Protein 5O51 (pdb70)

Foldseek 3Di:
DKDFQDFDAAAPVKFFQFWDADPVNQKIWTDIQFAIWIDGSDDPDPVDDTGGQAGAGQWRYWDDDVVQQWTWTQGPQWIWIAHVCSPDPPDDDPDPRRDTDTDDDGFDDKDWDQEDDATWIWTWDFDQFWIKIWIWHDVIDTDDIDIGGFGWLDWDHDHQWIFTFTQLGTWIAGPPDDDIDHQADPPQVLCVVCVVPGGWGWADWDDDPQKIWTDTQFWIAIARGSRHGDPSVDIEGDPGRFNDWDDDPQWIWGDDQFWIWIAGNPPRDTDDIGGAGGKAFHDDDNAWTWIWGADPHGIITIMTDDDDD

Nearest PDB structures (foldseek):
  5o51-assembly1_A  TM=1.003E+00  e=4.422E-55  Aspergillus fumigatus Af293
  7z6e-assembly2_B  TM=7.781E-01  e=3.884E-15  Caenorhabditis elegans
  7z6e-assembly4_D  TM=7.769E-01  e=7.911E-15  Caenorhabditis elegans
  7z6e-assembly1_A  TM=7.827E-01  e=1.212E-14  Caenorhabditis elegans
  7z6e-assembly5_E  TM=7.690E-01  e=7.710E-14  Caenorhabditis elegans

Organism: Aspergillus fumigatus (strain ATCC MYA-4609 / CBS 101355 / FGSC A1100 / Af293) (NCBI:txid330879)

InterPro domains:
  IPR000219 Dbl homology domain [PF00621] (503-689)
  IPR000219 Dbl homology domain [PS50010] (499-691)
  IPR000219 Dbl homology domain [SM00325] (503-690)
  IPR000219 Dbl homology domain [cd00160] (500-689)
  IPR000591 DEP domain [PF00610] (334-403)
  IPR000591 DEP domain [PS50186] (330-405)
  IPR000591 DEP domain [SM00049] (330-405)
  IPR001180 Citron homology (CNH) domain [PF00780] (886-1169)
  IPR001180 Citron homology (CNH) domain [PS50219] (875-1173)
  IPR001180 Citron homology (CNH) domain [SM00036] (874-1179)
  IPR011993 PH-like domain superfamily [G3DSA:2.30.29.30] (714-856)
  IPR035899 Dbl homology (DH) domain superfamily [G3DSA:1.20.900.10] (472-709)
  IPR035899 Dbl homology (DH) domain superfamily [SSF48065] (483-707)
  IPR036388 Winged helix-like DNA-binding domain superfamily [G3DSA:1.10.10.10] (321-439)
  IPR036390 Winged helix DNA-binding domain superfamily [SSF46785] (323-423)
  IPR041675 Pleckstrin homology domain 5 [PF15405] (727-851)
  IPR052233 Rho-type GTPase guanine nucleotide-exchange factors [PTHR46572] (14-1198)

Secondary structure (DSSP, 8-state):
-EEEEESSS-BTTB-EEEEEEETTTTEEEEEESSEEEEEESS-SSTT---EEEEE-SSEEEEEEEGGGTEEEEEETTEEEEEEGGGG-TT--TT-GGG--EEEESS-SEEEEEE-SSSEEEEEEEE-SS-EEEEEEE---EEEEEEEESS-EEEEEEETTEEEEEETTEEEEEESSS--EEESS-TT-GGGHHHHHS-S--EEEEEEETTEEEEEESSEEEEE-SSS-BSSTT--EE-SS--SEEEEETTEEEEEETTEEEEEETTT--EEEEEE-EEEEEEEE-SS-EEEEEEETTTEEEEEEE----

B-factor: mean 57.06, std 21.6, range [27.26, 142.65]

Radius of gyration: 19.92 Å; Cα contacts (8 Å, |Δi|>4): 729; chains: 1; bounding box: 61×32×47 Å

Sequence (309 aa):
NKTVLCSNFFTSANRVNCLVPVDGGRKLVYGTDSGIFISERWPKDKSAKPRRVLDASQVTQIDTLEEYQLLLVLANKTLSSYPMEALELAEGQNSVAKRPKKIQGHANFFKAGIGLGRHLVCSVKTSALSSTIKVYEPTLKPFKEYYIPAESSSIHFLRSTLCVGCARGFEVVSLETTETQSLLDQADTSLDFVARKENVKPIHIERMNGEFLLNYSDFSFFVNRNGWRARPDWKISWEGNPNAFALSYPYILAFEPNFIEIRHIETSELIHIMTGKNIRMLHSSTREILYAYEDEGGEDVVASLDFWN

GO terms:
  GO:0005886 plasma membrane (C, IDA)
  GO:0043936 asexual sporulation resulting in formation of a cellular spore (P, IMP)
  GO:0070370 cellular heat acclimation (P, IMP)

Solvent-accessible surface area: 15742 Å² total; per-residue (Å²): 143,88,74,73,47,22,34,130,66,7,53,70,95,33,53,0,52,12,5,4,13,5,67,48,3,132,61,4,0,4,0,0,69,46,0,0,19,8,24,86,32,153,43,198,87,166,87,65,152,14,84,114,6,7,103,22,57,78,0,79,50,11,40,26,13,81,141,97,96,20,0,0,2,3,18,99,105,42,0,12,9,12,46,20,94,0,12,88,146,100,51,41,160,135,34,110,7,32,153,74,108,143,26,18,35,94,1,52,38,4,74,20,19,128,1,103,36,120,48,2,0,0,0,1,95,27,51,84,145,13,1,36,3,70,1,7,29,34,114,25,99,96,73,85,109,28,142,8,80,10,89,7,50,15,8,24,34,35,207,68,22,1,0,3,0,0,22,120,8,5,21,24,6,27,6,117,83,74,130,76,128,60,34,36,51,186,68,10,110,43,8,79,18,11,73,188,105,89,102,6,119,0,29,42,18,51,136,27,128,43,41,28,1,0,0,1,7,43,3,0,0,0,2,55,168,120,2,103,24,17,72,88,149,18,85,0,62,18,110,11,101,4,82,19,7,3,38,30,131,40,54,1,0,2,0,20,60,80,39,1,2,10,31,40,0,79,80,23,92,84,80,98,59,40,114,34,126,54,8,43,48,22,49,50,33,150,101,18,5,2,5,0,28,35,71,160,72,29,64,1,4,0,0,5,6,73,55,239,177

Structure (mmCIF, N/CA/C/O backbone):
data_5O51
#
_entry.id   5O51
#
_cell.length_a   77.980
_cell.length_b   93.710
_cell.length_c   52.600
_cell.angle_alpha   90.00
_cell.angle_beta   90.00
_cell.angle_gamma   90.00
#
_symmetry.space_group_name_H-M   'P 21 21 2'
#
loop_
_entity.id
_entity.type
_entity.pdbx_description
1 polymer 'Rho guanyl nucleotide exchange factor (Rom2), putative'
2 water water
#
loop_
_atom_site.group_PDB
_atom_site.id
_atom_site.type_symbol
_atom_site.label_atom_id
_atom_site.label_alt_id
_atom_site.label_comp_id
_atom_site.label_asym_id
_atom_site.label_entity_id
_atom_site.label_seq_id
_atom_site.pdbx_PDB_ins_code
_atom_site.Cartn_x
_atom_site.Cartn_y
_atom_site.Cartn_z
_atom_site.occupancy
_atom_site.B_iso_or_equiv
_atom_site.auth_seq_id
_atom_site.auth_comp_id
_atom_site.auth_asym_id
_atom_site.auth_atom_id
_atom_site.pdbx_PDB_model_num
ATOM 1 N N . ASN A 1 7 ? 4.062 38.288 34.609 1.00 74.35 863 ASN A N 1
ATOM 2 C CA . ASN A 1 7 ? 2.844 37.738 35.137 1.00 72.90 863 ASN A CA 1
ATOM 3 C C . ASN A 1 7 ? 2.093 36.804 34.196 1.00 55.73 863 ASN A C 1
ATOM 4 O O . ASN A 1 7 ? 1.933 37.062 32.996 1.00 48.08 863 ASN A O 1
ATOM 9 N N . LYS A 1 8 ? 1.667 35.719 34.810 1.00 53.74 864 LYS A N 1
ATOM 10 C CA . LYS A 1 8 ? 0.749 34.757 34.239 1.00 52.97 864 LYS A CA 1
ATOM 11 C C . LYS A 1 8 ? -0.621 35.002 34.864 1.00 51.16 864 LYS A C 1
ATOM 12 O O . LYS A 1 8 ? -0.736 35.020 36.092 1.00 48.70 864 LYS A O 1
ATOM 18 N N . THR A 1 9 ? -1.655 35.154 34.039 1.00 43.12 865 THR A N 1
ATOM 19 C CA . THR A 1 9 ? -3.055 35.124 34.554 1.00 43.17 865 THR A CA 1
ATOM 20 C C . THR A 1 9 ? -3.904 34.016 33.880 1.00 40.22 865 THR A C 1
ATOM 21 O O . THR A 1 9 ? -3.920 33.924 32.645 1.00 44.42 865 THR A O 1
ATOM 25 N N . VAL A 1 10 ? -4.592 33.204 34.682 1.00 37.46 866 VAL A N 1
ATOM 26 C CA . VAL A 1 10 ? -5.610 32.278 34.172 1.00 41.76 866 VAL A CA 1
ATOM 27 C C . VAL A 1 10 ? -6.868 33.007 33.670 1.00 41.22 866 VAL A C 1
ATOM 28 O O . VAL A 1 10 ? -7.543 33.631 34.468 1.00 45.67 866 VAL A O 1
ATOM 32 N N . LEU A 1 11 ? -7.161 32.934 32.366 1.00 39.88 867 LEU A N 1
ATOM 33 C CA . LEU A 1 11 ? -8.389 33.507 31.801 1.00 45.90 867 LEU A CA 1
ATOM 34 C C . LEU A 1 11 ? -9.618 32.589 31.891 1.00 45.09 867 LEU A C 1
ATOM 35 O O . LEU A 1 11 ? -10.686 33.079 32.204 1.00 49.18 867 LEU A O 1
ATOM 40 N N . CYS A 1 12 ? -9.492 31.305 31.562 1.00 42.25 868 CYS A N 1
ATOM 41 C CA . CYS A 1 12 ? -10.683 30.357 31.509 1.00 40.28 868 CYS A CA 1
ATOM 42 C C . CYS A 1 12 ? -10.186 28.967 31.799 1.00 38.90 868 CYS A C 1
ATOM 43 O O . CYS A 1 12 ? -9.503 28.360 30.963 1.00 38.86 868 CYS A O 1
ATOM 46 N N . SER A 1 13 ? -10.466 28.488 33.014 1.00 38.04 869 SER A N 1
ATOM 47 C CA . SER A 1 13 ? -10.125 27.163 33.462 1.00 43.55 869 SER A CA 1
ATOM 48 C C . SER A 1 13 ? -11.385 26.256 33.644 1.00 46.15 869 SER A C 1
ATOM 49 O O . SER A 1 13 ? -11.253 25.081 34.082 1.00 43.74 869 SER A O 1
ATOM 52 N N . ASN A 1 14 ? -12.579 26.822 33.426 1.00 41.03 870 ASN A N 1
ATOM 53 C CA . ASN A 1 14 ? -13.835 26.105 33.799 1.00 48.74 870 ASN A CA 1
ATOM 54 C C . ASN A 1 14 ? -14.596 25.442 32.680 1.00 47.04 870 ASN A C 1
ATOM 55 O O . ASN A 1 14 ? -15.247 24.444 32.925 1.00 44.85 870 ASN A O 1
ATOM 60 N N . PHE A 1 15 ? -14.489 25.980 31.454 1.00 41.39 871 PHE A N 1
ATOM 61 C CA . PHE A 1 15 ? -15.435 25.693 30.413 1.00 39.03 871 PHE A CA 1
ATOM 62 C C . PHE A 1 15 ? -14.949 24.601 29.450 1.00 40.83 871 PHE A C 1
ATOM 63 O O . PHE A 1 15 ? -15.746 23.773 29.037 1.00 35.98 871 PHE A O 1
ATOM 71 N N . PHE A 1 16 ? -13.667 24.614 29.065 1.00 33.91 872 PHE A N 1
ATOM 72 C CA . PHE A 1 16 ? -13.128 23.669 28.052 1.00 32.13 872 PHE A CA 1
ATOM 73 C C . PHE A 1 16 ? -12.508 22.523 28.856 1.00 35.77 872 PHE A C 1
ATOM 74 O O . PHE A 1 16 ? -11.947 22.749 29.965 1.00 34.49 872 PHE A O 1
ATOM 82 N N . THR A 1 17 ? -12.629 21.310 28.335 1.00 34.54 873 THR A N 1
ATOM 83 C CA . THR A 1 17 ? -12.310 20.081 29.081 1.00 37.30 873 THR A CA 1
ATOM 84 C C . THR A 1 17 ? -11.682 19.117 28.148 1.00 37.67 873 THR A C 1
ATOM 85 O O . THR A 1 17 ? -11.585 19.353 26.911 1.00 35.99 873 THR A O 1
ATOM 89 N N . SER A 1 18 ? -11.270 17.988 28.740 1.00 40.34 874 SER A N 1
ATOM 90 C CA . SER A 1 18 ? -10.839 16.828 27.981 1.00 46.30 874 SER A CA 1
ATOM 91 C C . SER A 1 18 ? -11.876 16.395 26.901 1.00 45.75 874 SER A C 1
ATOM 92 O O . SER A 1 18 ? -11.512 15.799 25.907 1.00 42.81 874 SER A O 1
ATOM 95 N N . ALA A 1 19 ? -13.161 16.703 27.064 1.00 51.22 875 ALA A N 1
ATOM 96 C CA . ALA A 1 19 ? -14.106 16.403 25.945 1.00 52.14 875 ALA A CA 1
ATOM 97 C C . ALA A 1 19 ? -13.734 17.132 24.626 1.00 51.99 875 ALA A C 1
ATOM 98 O O . ALA A 1 19 ? -13.912 16.590 23.542 1.00 45.29 875 ALA A O 1
ATOM 100 N N . ASN A 1 20 ? -13.240 18.376 24.717 1.00 44.13 876 ASN A N 1
ATOM 101 C CA . ASN A 1 20 ? -13.275 19.232 23.523 1.00 35.57 876 ASN A CA 1
ATOM 102 C C . ASN A 1 20 ? -12.343 20.421 23.867 1.00 35.42 876 ASN A C 1
ATOM 103 O O . ASN A 1 20 ? -12.780 21.460 24.368 1.00 37.57 876 ASN A O 1
ATOM 108 N N . ARG A 1 21 ? -11.053 20.184 23.655 1.00 34.76 877 ARG A N 1
ATOM 109 C CA . ARG A 1 21 ? -9.993 21.138 24.017 1.00 38.90 877 ARG A CA 1
ATOM 110 C C . ARG A 1 21 ? -9.967 22.345 23.062 1.00 33.47 877 ARG A C 1
ATOM 111 O O . ARG A 1 21 ? -10.446 22.270 21.874 1.00 35.11 877 ARG A O 1
ATOM 119 N N . VAL A 1 22 ? -9.306 23.401 23.494 1.00 34.37 878 VAL A N 1
ATOM 120 C CA . VAL A 1 22 ? -9.026 24.548 22.612 1.00 34.22 878 VAL A CA 1
ATOM 121 C C . VAL A 1 22 ? -7.924 24.229 21.589 1.00 33.53 878 VAL A C 1
ATOM 122 O O . VAL A 1 22 ? -6.764 24.028 21.953 1.00 38.01 878 VAL A O 1
ATOM 126 N N . ASN A 1 23 ? -8.245 24.222 20.296 1.00 30.11 879 ASN A N 1
ATOM 127 C CA . ASN A 1 23 ? -7.228 23.989 19.309 1.00 28.20 879 ASN A CA 1
ATOM 128 C C . ASN A 1 23 ? -6.514 25.311 18.879 1.00 33.58 879 ASN A C 1
ATOM 129 O O . ASN A 1 23 ? -5.329 25.291 18.490 1.00 33.88 879 ASN A O 1
ATOM 134 N N . CYS A 1 24 ? -7.285 26.407 18.799 1.00 34.29 880 CYS A N 1
ATOM 135 C CA . CYS A 1 24 ? -6.819 27.713 18.270 1.00 31.59 880 CYS A CA 1
ATOM 136 C C . CYS A 1 24 ? -7.654 28.847 18.797 1.00 32.18 880 CYS A C 1
ATOM 137 O O . CYS A 1 24 ? -8.702 28.619 19.427 1.00 31.01 880 CYS A O 1
ATOM 140 N N . LEU A 1 25 ? -7.183 30.078 18.581 1.00 32.87 881 LEU A N 1
ATOM 141 C CA . LEU A 1 25 ? -7.845 31.245 19.145 1.00 33.99 881 LEU A CA 1
ATOM 142 C C . LEU A 1 25 ? -7.377 32.485 18.378 1.00 35.91 881 LEU A C 1
ATOM 143 O O . LEU A 1 25 ? -6.207 32.545 17.957 1.00 35.24 881 LEU A O 1
ATOM 148 N N . VAL A 1 26 ? -8.267 33.457 18.208 1.00 29.19 882 VAL A N 1
ATOM 149 C CA . VAL A 1 26 ? -7.864 34.793 17.766 1.00 32.41 882 VAL A CA 1
ATOM 150 C C . VAL A 1 26 ? -8.674 35.852 18.524 1.00 32.09 882 VAL A C 1
ATOM 151 O O . VAL A 1 26 ? -9.877 35.664 18.761 1.00 33.49 882 VAL A O 1
ATOM 155 N N . PRO A 1 27 ? -8.018 36.964 18.953 1.00 35.26 883 PRO A N 1
ATOM 156 C CA . PRO A 1 27 ? -8.726 38.073 19.591 1.00 33.55 883 PRO A CA 1
ATOM 157 C C . PRO A 1 27 ? -9.375 38.942 18.520 1.00 38.19 883 PRO A C 1
ATOM 158 O O . PRO A 1 27 ? -8.876 38.979 17.441 1.00 37.23 883 PRO A O 1
ATOM 162 N N . VAL A 1 28 ? -10.524 39.544 18.796 1.00 34.95 884 VAL A N 1
ATOM 163 C CA . VAL A 1 28 ? -11.173 40.466 17.827 1.00 43.40 884 VAL A CA 1
ATOM 164 C C . VAL A 1 28 ? -11.627 41.687 18.633 1.00 41.54 884 VAL A C 1
ATOM 165 O O . VAL A 1 28 ? -11.504 41.693 19.868 1.00 37.56 884 VAL A O 1
ATOM 169 N N . ASP A 1 29 ? -12.146 42.697 17.931 1.00 54.21 885 ASP A N 1
ATOM 170 C CA . ASP A 1 29 ? -12.765 43.861 18.584 1.00 56.08 885 ASP A CA 1
ATOM 171 C C . ASP A 1 29 ? -11.746 44.546 19.467 1.00 48.21 885 ASP A C 1
ATOM 172 O O . ASP A 1 29 ? -11.970 44.730 20.674 1.00 51.63 885 ASP A O 1
ATOM 177 N N . GLY A 1 30 ? -10.603 44.854 18.875 1.00 53.74 886 GLY A N 1
ATOM 178 C CA . GLY A 1 30 ? -9.462 45.411 19.595 1.00 52.47 886 GLY A CA 1
ATOM 179 C C . GLY A 1 30 ? -9.022 44.624 20.795 1.00 55.77 886 GLY A C 1
ATOM 180 O O . GLY A 1 30 ? -8.544 45.218 21.765 1.00 57.94 886 GLY A O 1
ATOM 181 N N . GLY A 1 31 ? -9.164 43.292 20.780 1.00 47.03 887 GLY A N 1
ATOM 182 C CA . GLY A 1 31 ? -8.676 42.493 21.916 1.00 42.83 887 GLY A CA 1
ATOM 183 C C . GLY A 1 31 ? -9.706 42.409 23.035 1.00 45.94 887 GLY A C 1
ATOM 184 O O . GLY A 1 31 ? -9.505 41.760 24.064 1.00 42.88 887 GLY A O 1
ATOM 185 N N . ARG A 1 32 ? -10.873 42.992 22.820 1.00 50.53 888 ARG A N 1
ATOM 186 C CA . ARG A 1 32 ? -11.927 42.907 23.861 1.00 49.49 888 ARG A CA 1
ATOM 187 C C . ARG A 1 32 ? -12.742 41.607 23.858 1.00 41.01 888 ARG A C 1
ATOM 188 O O . ARG A 1 32 ? -13.373 41.255 24.881 1.00 43.73 888 ARG A O 1
ATOM 196 N N . LYS A 1 33 ? -12.690 40.864 22.761 1.00 33.11 889 LYS A N 1
ATOM 197 C CA . LYS A 1 33 ? -13.274 39.510 22.752 1.00 37.34 889 LYS A CA 1
ATOM 198 C C . LYS A 1 33 ? -12.312 38.443 22.182 1.00 37.26 889 LYS A C 1
ATOM 199 O O . LYS A 1 33 ? -11.436 38.713 21.315 1.00 35.63 889 LYS A O 1
ATOM 205 N N . LEU A 1 34 ? -12.537 37.201 22.629 1.00 34.40 890 LEU A N 1
ATOM 206 C CA . LEU A 1 34 ? -11.742 36.045 22.190 1.00 32.17 890 LEU A CA 1
ATOM 207 C C . LEU A 1 34 ? -12.600 35.062 21.434 1.00 34.38 890 LEU A C 1
ATOM 208 O O . LEU A 1 34 ? -13.654 34.638 21.936 1.00 32.34 890 LEU A O 1
ATOM 213 N N . VAL A 1 35 ? -12.143 34.639 20.261 1.00 33.88 891 VAL A N 1
ATOM 214 C CA . VAL A 1 35 ? -12.830 33.638 19.488 1.00 32.47 891 VAL A CA 1
ATOM 215 C C . VAL A 1 35 ? -12.007 32.309 19.484 1.00 35.15 891 VAL A C 1
ATOM 216 O O . VAL A 1 35 ? -10.828 32.273 19.041 1.00 34.61 891 VAL A O 1
ATOM 220 N N . TYR A 1 36 ? -12.643 31.224 19.928 1.00 33.43 892 TYR A N 1
ATOM 221 C CA . TYR A 1 36 ? -12.032 29.882 20.154 1.00 33.54 892 TYR A CA 1
ATOM 222 C C . TYR A 1 36 ? -12.480 28.888 19.111 1.00 39.65 892 TYR A C 1
ATOM 223 O O . TYR A 1 36 ? -13.698 28.768 18.837 1.00 36.99 892 TYR A O 1
ATOM 232 N N . GLY A 1 37 ? -11.528 28.117 18.567 1.00 34.98 893 GLY A N 1
ATOM 233 C CA . GLY A 1 37 ? -11.844 26.978 17.645 1.00 34.15 893 GLY A CA 1
ATOM 234 C C . GLY A 1 37 ? -11.535 25.640 18.346 1.00 35.39 893 GLY A C 1
ATOM 235 O O . GLY A 1 37 ? -10.483 25.459 18.988 1.00 30.64 893 GLY A O 1
ATOM 236 N N . THR A 1 38 ? -12.508 24.743 18.308 1.00 32.51 894 THR A N 1
ATOM 237 C CA . THR A 1 38 ? -12.363 23.363 18.843 1.00 34.82 894 THR A CA 1
ATOM 238 C C . THR A 1 38 ? -12.778 22.293 17.820 1.00 35.85 894 THR A C 1
ATOM 239 O O . THR A 1 38 ? -13.202 22.596 16.675 1.00 34.01 894 THR A O 1
ATOM 243 N N . ASP A 1 39 ? -12.678 21.044 18.237 1.00 33.59 895 ASP A N 1
ATOM 244 C CA . ASP A 1 39 ? -13.148 19.879 17.432 1.00 38.74 895 ASP A CA 1
ATOM 245 C C . ASP A 1 39 ? -14.664 19.875 17.118 1.00 38.18 895 ASP A C 1
ATOM 246 O O . ASP A 1 39 ? -15.031 19.426 16.085 1.00 37.71 895 ASP A O 1
ATOM 251 N N . SER A 1 40 ? -15.482 20.597 17.871 1.00 42.08 896 SER A N 1
ATOM 252 C CA . SER A 1 40 ? -16.921 20.595 17.698 1.00 48.88 896 SER A CA 1
ATOM 253 C C . SER A 1 40 ? -17.565 21.897 17.221 1.00 48.16 896 SER A C 1
ATOM 254 O O . SER A 1 40 ? -18.719 21.872 16.734 1.00 64.97 896 SER A O 1
ATOM 257 N N . GLY A 1 41 ? -16.927 23.028 17.452 1.00 44.69 897 GLY A N 1
ATOM 258 C CA . GLY A 1 41 ? -17.551 24.344 17.223 1.00 41.14 897 GLY A CA 1
ATOM 259 C C . GLY A 1 41 ? -16.602 25.534 17.489 1.00 37.22 897 GLY A C 1
ATOM 260 O O . GLY A 1 41 ? -15.489 25.336 17.900 1.00 35.18 897 GLY A O 1
ATOM 261 N N . ILE A 1 42 ? -17.092 26.740 17.202 1.00 38.01 898 ILE A N 1
ATOM 262 C CA . ILE A 1 42 ? -16.449 28.034 17.443 1.00 32.06 898 ILE A CA 1
ATOM 263 C C . ILE A 1 42 ? -17.287 28.768 18.498 1.00 34.20 898 ILE A C 1
ATOM 264 O O . ILE A 1 42 ? -18.568 28.823 18.435 1.00 29.15 898 ILE A O 1
ATOM 269 N N . PHE A 1 43 ? -16.582 29.331 19.485 1.00 32.42 899 PHE A N 1
ATOM 270 C CA . PHE A 1 43 ? -17.193 30.042 20.635 1.00 31.80 899 PHE A CA 1
ATOM 271 C C . PHE A 1 43 ? -16.607 31.452 20.739 1.00 31.64 899 PHE A C 1
ATOM 272 O O . PHE A 1 43 ? -15.446 31.704 20.285 1.00 28.37 899 PHE A O 1
ATOM 280 N N . ILE A 1 44 ? -17.366 32.366 21.356 1.00 33.76 900 ILE A 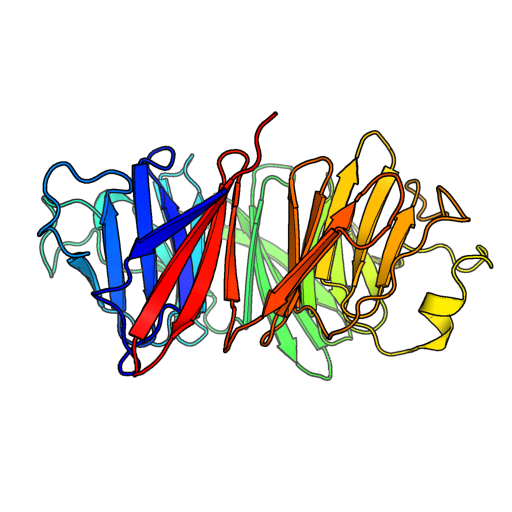N 1
ATOM 281 C CA . ILE A 1 44 ? -16.886 33.745 21.667 1.00 31.24 900 ILE A CA 1
ATOM 282 C C . ILE A 1 44 ? -17.157 34.077 23.105 1.00 35.49 900 ILE A C 1
ATOM 283 O O . ILE A 1 44 ? -18.204 33.685 23.652 1.00 36.33 900 ILE A O 1
ATOM 288 N N . SER A 1 45 ? -16.188 34.734 23.769 1.00 34.63 901 SER A N 1
ATOM 289 C CA . SER A 1 45 ? -16.374 35.311 25.112 1.00 40.13 901 SER A CA 1
ATOM 290 C C . SER A 1 45 ? -15.777 36.735 25.106 1.00 38.33 901 SER A C 1
ATOM 291 O O . SER A 1 45 ? -15.100 37.128 24.165 1.00 39.91 901 SER A O 1
ATOM 294 N N . GLU A 1 46 ? -16.003 37.432 26.203 1.00 40.38 902 GLU A N 1
ATOM 295 C CA . GLU A 1 46 ? -15.444 38.761 26.489 1.00 49.23 902 GLU A CA 1
ATOM 296 C C . GLU A 1 46 ? -14.132 38.528 27.178 1.00 45.42 902 GLU A C 1
ATOM 297 O O . GLU A 1 46 ? -14.047 37.712 28.113 1.00 46.44 902 GLU A O 1
ATOM 303 N N . ARG A 1 47 ? -13.131 39.272 26.739 1.00 40.50 903 ARG A N 1
ATOM 304 C CA . ARG A 1 47 ? -11.829 39.273 27.393 1.00 46.11 903 ARG A CA 1
ATOM 305 C C . ARG A 1 47 ? -11.890 39.794 28.804 1.00 46.77 903 ARG A C 1
ATOM 306 O O . ARG A 1 47 ? -11.092 39.360 29.607 1.00 51.40 903 ARG A O 1
ATOM 314 N N . TRP A 1 48 ? -12.767 40.770 29.082 1.00 49.40 904 TRP A N 1
ATOM 315 C CA . TRP A 1 48 ? -12.980 41.328 30.423 1.00 58.60 904 TRP A CA 1
ATOM 316 C C . TRP A 1 48 ? -14.478 41.356 30.764 1.00 62.68 904 TRP A C 1
ATOM 317 O O . TRP A 1 48 ? -15.111 42.399 30.697 1.00 60.14 904 TRP A O 1
ATOM 328 N N . PRO A 1 49 ? -15.056 40.195 31.110 1.00 62.89 905 PRO A N 1
ATOM 329 C CA . PRO A 1 49 ? -16.493 40.179 31.361 1.00 59.73 905 PRO A CA 1
ATOM 330 C C . PRO A 1 49 ? -16.857 40.878 32.674 1.00 62.46 905 PRO A C 1
ATOM 331 O O . PRO A 1 49 ? -16.159 40.725 33.691 1.00 60.35 905 PRO A O 1
ATOM 335 N N . LYS A 1 50 ? -17.956 41.604 32.645 1.00 67.61 906 LYS A N 1
ATOM 336 C CA . LYS A 1 50 ? -18.520 42.232 33.847 1.00 75.76 906 LYS A CA 1
ATOM 337 C C . LYS A 1 50 ? -19.002 41.182 34.812 1.00 75.59 906 LYS A C 1
ATOM 338 O O . LYS A 1 50 ? -18.753 41.274 36.018 1.00 71.76 906 LYS A O 1
ATOM 344 N N . ASP A 1 51 ? -19.730 40.210 34.265 1.00 80.26 907 ASP A N 1
ATOM 345 C CA . ASP A 1 51 ? -20.277 39.093 35.037 1.00 84.82 907 ASP A CA 1
ATOM 346 C C . ASP A 1 51 ? -19.429 37.838 34.848 1.00 85.69 907 ASP A C 1
ATOM 347 O O . ASP A 1 51 ? -19.235 37.363 33.721 1.00 80.63 907 ASP A O 1
ATOM 352 N N . LYS A 1 52 ? -19.002 37.280 35.975 1.00 85.17 908 LYS A N 1
ATOM 353 C CA . LYS A 1 52 ? -18.058 36.170 36.021 1.00 93.48 908 LYS A CA 1
ATOM 354 C C . LYS A 1 52 ? -18.704 34.792 35.996 1.00 89.79 908 LYS A C 1
ATOM 355 O O . LYS A 1 52 ? -17.992 33.797 35.938 1.00 95.46 908 LYS A O 1
ATOM 361 N N . SER A 1 53 ? -20.035 34.728 36.037 1.00 88.83 909 SER A N 1
ATOM 362 C CA . SER A 1 53 ? -20.769 33.504 35.649 1.00 90.74 909 SER A CA 1
ATOM 363 C C . SER A 1 53 ? -20.979 33.352 34.120 1.00 85.98 909 SER A C 1
ATOM 364 O O . SER A 1 53 ? -21.673 32.420 33.683 1.00 83.00 909 SER A O 1
ATOM 367 N N . ALA A 1 54 ? -20.415 34.265 33.318 1.00 80.21 910 ALA A N 1
ATOM 368 C CA . ALA A 1 54 ? -20.608 34.257 31.860 1.00 68.91 910 ALA A CA 1
ATOM 369 C C . ALA A 1 54 ? -19.774 33.145 31.263 1.00 56.75 910 ALA A C 1
ATOM 370 O O . ALA A 1 54 ? -18.619 32.972 31.622 1.00 57.02 910 ALA A O 1
ATOM 372 N N . LYS A 1 55 ? -20.353 32.389 30.352 1.00 51.58 911 LYS A N 1
ATOM 373 C CA . LYS A 1 55 ? -19.640 31.302 29.690 1.00 43.92 911 LYS A CA 1
ATOM 374 C C . LYS A 1 55 ? -19.365 31.741 28.288 1.00 43.68 911 LYS A C 1
ATOM 375 O O . LYS A 1 55 ? -20.130 32.503 27.775 1.00 40.16 911 LYS A O 1
ATOM 381 N N . PRO A 1 56 ? -18.292 31.231 27.635 1.00 38.50 912 PRO A N 1
ATOM 382 C CA . PRO A 1 56 ? -18.231 31.443 26.191 1.00 37.59 912 PRO A CA 1
ATOM 383 C C . PRO A 1 56 ? -19.561 30.962 25.529 1.00 44.23 912 PRO A C 1
ATOM 384 O O . PRO A 1 56 ? -20.137 30.004 26.008 1.00 37.12 912 PRO A O 1
ATOM 388 N N . ARG A 1 57 ? -19.975 31.547 24.418 1.00 41.76 913 ARG A N 1
ATOM 389 C CA . ARG A 1 57 ? -21.205 31.079 23.699 1.00 42.89 913 ARG A CA 1
ATOM 390 C C . ARG A 1 57 ? -20.925 30.586 22.293 1.00 35.70 913 ARG A C 1
ATOM 391 O O . ARG A 1 57 ? -20.042 31.093 21.617 1.00 31.66 913 ARG A O 1
ATOM 399 N N . ARG A 1 58 ? -21.645 29.571 21.895 1.00 31.72 914 ARG A N 1
ATOM 400 C CA . ARG A 1 58 ? -21.430 28.919 20.639 1.00 35.24 914 ARG A CA 1
ATOM 401 C C . ARG A 1 58 ? -21.941 29.852 19.592 1.00 38.93 914 ARG A C 1
ATOM 402 O O . ARG A 1 58 ? -23.075 30.392 19.716 1.00 34.89 914 ARG A O 1
ATOM 410 N N . VAL A 1 59 ? -21.143 30.042 18.547 1.00 40.89 915 VAL A N 1
ATOM 411 C CA . VAL A 1 59 ? -21.529 30.953 17.453 1.00 38.48 915 VAL A CA 1
ATOM 412 C C . VAL A 1 59 ? -21.544 30.310 16.102 1.00 40.79 915 VAL A C 1
ATOM 413 O O . VAL A 1 59 ? -22.274 30.773 15.224 1.00 34.99 915 VAL A O 1
ATOM 417 N N . LEU A 1 60 ? -20.693 29.338 15.881 1.00 35.62 916 LEU A N 1
ATOM 418 C CA . LEU A 1 60 ? -20.751 28.617 14.617 1.00 37.67 916 LEU A CA 1
ATOM 419 C C . LEU A 1 60 ? -20.617 27.132 14.884 1.00 41.37 916 LEU A C 1
ATOM 420 O O . LEU A 1 60 ? -19.818 26.724 15.769 1.00 36.15 916 LEU A O 1
ATOM 425 N N . ASP A 1 61 ? -21.410 26.303 14.164 1.00 40.23 917 ASP A N 1
ATOM 426 C CA . ASP A 1 61 ? -21.148 24.864 14.148 1.00 45.25 917 ASP A CA 1
ATOM 427 C C . ASP A 1 61 ? -20.105 24.643 13.068 1.00 50.84 917 ASP A C 1
ATOM 428 O O . ASP A 1 61 ? -20.184 25.222 11.990 1.00 75.40 917 ASP A O 1
ATOM 433 N N . ALA A 1 62 ? -19.157 23.792 13.348 1.00 46.58 918 ALA A N 1
ATOM 434 C CA . ALA A 1 62 ? -18.019 23.549 12.433 1.00 49.59 918 ALA A CA 1
ATOM 435 C C . ALA A 1 62 ? -17.160 22.654 13.212 1.00 47.46 918 ALA A C 1
ATOM 436 O O . ALA A 1 62 ? -17.017 22.858 14.423 1.00 55.76 918 ALA A O 1
ATOM 438 N N . SER A 1 63 ? -16.568 21.703 12.527 1.00 41.75 919 SER A N 1
ATOM 439 C CA . SER A 1 63 ? -15.903 20.635 13.184 1.00 45.28 919 SER A CA 1
ATOM 440 C C . SER A 1 63 ? -14.437 20.613 12.809 1.00 40.90 919 SER A C 1
ATOM 441 O O . SER A 1 63 ? -14.085 21.088 11.757 1.00 39.66 919 SER A O 1
ATOM 444 N N . GLN A 1 64 ? -13.588 20.056 13.682 1.00 41.81 920 GLN A N 1
ATOM 445 C CA . GLN A 1 64 ? -12.135 19.953 13.444 1.00 45.45 920 GLN A CA 1
ATOM 446 C C . GLN A 1 64 ? -11.484 21.311 13.122 1.00 40.41 920 GLN A C 1
ATOM 447 O O . GLN A 1 64 ? -10.730 21.408 12.160 1.00 37.77 920 GLN A O 1
ATOM 453 N N . VAL A 1 65 ? -11.841 22.359 13.862 1.00 39.24 921 VAL A N 1
ATOM 454 C CA . VAL A 1 65 ? -11.302 23.737 13.586 1.00 34.17 921 VAL A CA 1
ATOM 455 C C . VAL A 1 65 ? -9.863 23.802 14.086 1.00 31.65 921 VAL A C 1
ATOM 456 O O . VAL A 1 65 ? -9.630 23.827 15.297 1.00 41.62 921 VAL A O 1
ATOM 460 N N . THR A 1 66 ? -8.902 23.769 13.164 1.00 34.97 922 THR A N 1
ATOM 461 C CA . THR A 1 66 ? -7.495 23.746 13.557 1.00 38.50 922 THR A CA 1
ATOM 462 C C . THR A 1 66 ? -6.781 25.101 13.470 1.00 36.17 922 THR A C 1
ATOM 463 O O . THR A 1 66 ? -5.743 25.221 14.066 1.00 42.38 922 THR A O 1
ATOM 467 N N . GLN A 1 67 ? -7.290 26.070 12.699 1.00 38.09 923 GLN A N 1
ATOM 468 C CA . GLN A 1 67 ? -6.663 27.395 12.619 1.00 36.76 923 GLN A CA 1
ATOM 469 C C . GLN A 1 67 ? -7.727 28.452 12.338 1.00 36.39 923 GLN A C 1
ATOM 470 O O . GLN A 1 67 ? -8.749 28.219 11.662 1.00 37.29 923 GLN A O 1
ATOM 476 N N . ILE A 1 68 ? -7.547 29.616 12.945 1.00 35.04 924 ILE A N 1
ATOM 477 C CA . ILE A 1 68 ? -8.491 30.708 12.893 1.00 32.21 924 ILE A CA 1
ATOM 478 C C . ILE A 1 68 ? -7.754 32.067 12.952 1.00 36.94 924 ILE A C 1
ATOM 479 O O . ILE A 1 68 ? -6.745 32.217 13.666 1.00 38.84 924 ILE A O 1
ATOM 484 N N . ASP A 1 69 ? -8.238 33.029 12.194 1.00 35.03 925 ASP A N 1
ATOM 485 C CA . ASP A 1 69 ? -7.681 34.392 12.130 1.00 37.99 925 ASP A CA 1
ATOM 486 C C . ASP A 1 69 ? -8.749 35.360 11.605 1.00 42.82 925 ASP A C 1
ATOM 487 O O . ASP A 1 69 ? -9.934 34.947 11.374 1.00 39.12 925 ASP A O 1
ATOM 492 N N . THR A 1 70 ? -8.367 36.635 11.476 1.00 40.54 926 THR A N 1
ATOM 493 C CA . THR A 1 70 ? -9.236 37.726 10.942 1.00 45.60 926 THR A CA 1
ATOM 494 C C . THR A 1 70 ? -8.517 38.565 9.893 1.00 48.52 926 THR A C 1
ATOM 495 O O . THR A 1 70 ? -7.314 38.563 9.890 1.00 47.46 926 THR A O 1
ATOM 499 N N . LEU A 1 71 ? -9.278 39.260 9.024 1.00 51.18 927 LEU A N 1
ATOM 500 C CA . LEU A 1 71 ? -8.851 40.484 8.272 1.00 45.66 927 LEU A CA 1
ATOM 501 C C . LEU A 1 71 ? -9.733 41.596 8.744 1.00 47.02 927 LEU A C 1
ATOM 502 O O . LEU A 1 71 ? -10.839 41.752 8.251 1.00 47.37 927 LEU A O 1
ATOM 507 N N . GLU A 1 72 ? -9.288 42.374 9.708 1.00 46.73 928 GLU A N 1
ATOM 508 C CA . GLU A 1 72 ? -10.206 43.265 10.433 1.00 57.59 928 GLU A CA 1
ATOM 509 C C . GLU A 1 72 ? -10.671 44.426 9.525 1.00 54.38 928 GLU A C 1
ATOM 510 O O . GLU A 1 72 ? -11.804 44.930 9.670 1.00 50.79 928 GLU A O 1
ATOM 516 N N . GLU A 1 73 ? -9.822 44.773 8.561 1.00 53.24 929 GLU A N 1
ATOM 517 C CA . GLU A 1 73 ? -10.070 45.867 7.623 1.00 65.98 929 GLU A CA 1
ATOM 518 C C . GLU A 1 73 ? -11.258 45.558 6.711 1.00 64.25 929 GLU A C 1
ATOM 519 O O . GLU A 1 73 ? -11.992 46.500 6.341 1.00 55.02 929 GLU A O 1
ATOM 525 N N . TYR A 1 74 ? -11.403 44.259 6.369 1.00 57.06 930 TYR A N 1
ATOM 526 C CA . TYR A 1 74 ? -12.480 43.717 5.516 1.00 55.08 930 TYR A CA 1
ATOM 527 C C . TYR A 1 74 ? -13.585 42.995 6.287 1.00 49.99 930 TYR A C 1
ATOM 528 O O . TYR A 1 74 ? -14.442 42.330 5.701 1.00 46.94 930 TYR A O 1
ATOM 537 N N . GLN A 1 75 ? -13.538 43.094 7.609 1.00 45.24 931 GLN A N 1
ATOM 538 C CA . GLN A 1 75 ? -14.506 42.447 8.480 1.00 44.62 931 GLN A CA 1
ATOM 539 C C . GLN A 1 75 ? -14.746 40.960 8.087 1.00 42.80 931 GLN A C 1
ATOM 540 O O . GLN A 1 75 ? -15.886 40.523 7.997 1.00 40.87 931 GLN A O 1
ATOM 546 N N . LEU A 1 76 ? -13.646 40.222 7.880 1.00 42.23 932 LEU A N 1
ATOM 547 C CA . LEU A 1 76 ? -13.687 38.777 7.579 1.00 45.87 932 LEU A CA 1
ATOM 548 C C . LEU A 1 76 ? -13.074 37.934 8.699 1.00 41.39 932 LEU A C 1
ATOM 549 O O . LEU A 1 76 ? -11.935 38.214 9.209 1.00 37.38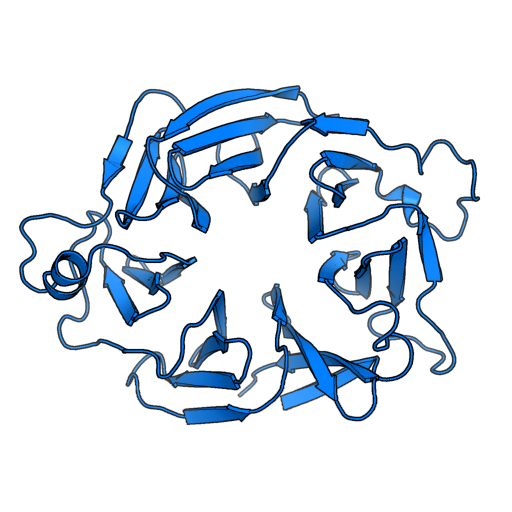 932 LEU A O 1
ATOM 554 N N . LEU A 1 77 ? -13.825 36.902 9.085 1.00 42.10 933 LEU A N 1
ATOM 555 C CA . LEU A 1 77 ? -13.311 35.807 9.874 1.00 38.33 933 LEU A CA 1
ATOM 556 C C . LEU A 1 77 ? -12.815 34.669 8.954 1.00 44.11 933 LEU A C 1
ATOM 557 O O . LEU A 1 77 ? -13.551 34.166 8.141 1.00 43.97 933 LEU A O 1
ATOM 562 N N . LEU A 1 78 ? -11.553 34.266 9.113 1.00 42.11 934 LEU A N 1
ATOM 563 C CA . LEU A 1 78 ? -10.929 33.148 8.355 1.00 39.65 934 LEU A CA 1
ATOM 564 C C . LEU A 1 78 ? -10.819 31.860 9.211 1.00 44.04 934 LEU A C 1
ATOM 565 O O . LEU A 1 78 ? -10.269 31.866 10.368 1.00 37.57 934 LEU A O 1
ATOM 570 N N . VAL A 1 79 ? -11.395 30.770 8.682 1.00 37.82 935 VAL A N 1
ATOM 571 C CA . VAL A 1 79 ? -11.529 29.508 9.433 1.00 36.71 935 VAL A CA 1
ATOM 572 C C . VAL A 1 79 ? -11.038 28.298 8.632 1.00 37.84 935 VAL A C 1
ATOM 573 O O . VAL A 1 79 ? -11.540 28.037 7.557 1.00 41.27 935 VAL A O 1
ATOM 577 N N . LEU A 1 80 ? -10.100 27.533 9.196 1.00 37.10 936 LEU A N 1
ATOM 578 C CA . LEU A 1 80 ? -9.634 26.268 8.650 1.00 35.14 936 LEU A CA 1
ATOM 579 C C . LEU A 1 80 ? -10.254 25.118 9.491 1.00 39.55 936 LEU A C 1
ATOM 580 O O . LEU A 1 80 ? -9.897 24.957 10.644 1.00 39.42 936 LEU A O 1
ATOM 585 N N . ALA A 1 81 ? -11.231 24.375 8.904 1.00 38.97 937 ALA A N 1
ATOM 586 C CA . ALA A 1 81 ? -12.058 23.357 9.588 1.00 36.92 937 ALA A CA 1
ATOM 587 C C . ALA A 1 81 ? -12.045 22.083 8.741 1.00 38.33 937 ALA A C 1
ATOM 588 O O . ALA A 1 81 ? -12.466 22.083 7.565 1.00 40.72 937 ALA A O 1
ATOM 590 N N . ASN A 1 82 ? -11.471 21.037 9.302 1.00 42.04 938 ASN A N 1
ATOM 591 C CA . ASN A 1 82 ? -11.347 19.753 8.603 1.00 47.79 938 ASN A CA 1
ATOM 592 C C . ASN A 1 82 ? -10.827 19.948 7.197 1.00 47.99 938 ASN A C 1
ATOM 593 O O . ASN A 1 82 ? -11.448 19.518 6.199 1.00 48.46 938 ASN A O 1
ATOM 598 N N . LYS A 1 83 ? -9.729 20.701 7.145 1.00 47.18 939 LYS A N 1
ATOM 599 C CA . LYS A 1 83 ? -8.925 20.990 5.935 1.00 51.11 939 LYS A CA 1
ATOM 600 C C . LYS A 1 83 ? -9.545 21.871 4.891 1.00 49.01 939 LYS A C 1
ATOM 601 O O . LYS A 1 83 ? -8.947 22.102 3.837 1.00 48.38 939 LYS A O 1
ATOM 607 N N . THR A 1 84 ? -10.687 22.454 5.222 1.00 49.75 940 THR A N 1
ATOM 608 C CA . THR A 1 84 ? -11.344 23.393 4.332 1.00 52.58 940 THR A CA 1
ATOM 609 C C . THR A 1 84 ? -11.222 24.791 4.929 1.00 52.88 940 THR A C 1
ATOM 610 O O . THR A 1 84 ? -11.669 25.021 6.096 1.00 39.95 940 THR A O 1
ATOM 614 N N . LEU A 1 85 ? -10.697 25.700 4.092 1.00 45.76 941 LEU A N 1
ATOM 615 C CA . LEU A 1 85 ? -10.527 27.106 4.402 1.00 43.64 941 LEU A CA 1
ATOM 616 C C . LEU A 1 85 ? -11.699 27.907 3.906 1.00 43.49 941 LEU A C 1
ATOM 617 O O . LEU A 1 85 ? -12.044 27.824 2.740 1.00 45.17 941 LEU A O 1
ATOM 622 N N . SER A 1 86 ? -12.304 28.714 4.786 1.00 45.55 942 SER A N 1
ATOM 623 C CA . SER A 1 86 ? -13.497 29.503 4.451 1.00 42.16 942 SER A CA 1
ATOM 624 C C . SER A 1 86 ? -13.504 30.869 5.122 1.00 43.66 942 SER A C 1
ATOM 625 O O . SER A 1 86 ? -12.945 31.043 6.197 1.00 41.70 942 SER A O 1
ATOM 628 N N . SER A 1 87 ? -14.270 31.788 4.563 1.00 39.87 943 SER A N 1
ATOM 629 C CA . SER A 1 87 ? -14.499 33.055 5.179 1.00 42.99 943 SER A CA 1
ATOM 630 C C . SER A 1 87 ? -15.915 33.155 5.734 1.00 44.24 943 SER A C 1
ATOM 631 O O . SER A 1 87 ? -16.847 32.500 5.266 1.00 45.16 943 SER A O 1
ATOM 634 N N . TYR A 1 88 ? -16.084 33.960 6.763 1.00 40.34 944 TYR A N 1
ATOM 635 C CA . TYR A 1 88 ? -17.412 34.356 7.230 1.00 38.83 944 TYR A CA 1
ATOM 636 C C . TYR A 1 88 ? -17.385 35.871 7.436 1.00 43.23 944 TYR A C 1
ATOM 637 O O . TYR A 1 88 ? -16.364 36.426 7.863 1.00 46.51 944 TYR A O 1
ATOM 646 N N . PRO A 1 89 ? -18.511 36.547 7.235 1.00 46.17 945 PRO A N 1
ATOM 647 C CA . PRO A 1 89 ? -18.459 37.935 7.679 1.00 45.77 945 PRO A CA 1
ATOM 648 C C . PRO A 1 89 ? -18.437 38.039 9.216 1.00 43.09 945 PRO A C 1
ATOM 649 O O . PRO A 1 89 ? -19.004 37.206 9.924 1.00 44.32 945 PRO A O 1
ATOM 653 N N . MET A 1 90 ? -17.797 39.081 9.704 1.00 40.82 946 MET A N 1
ATOM 654 C CA . MET A 1 90 ? -17.664 39.279 11.157 1.00 46.48 946 MET A CA 1
ATOM 655 C C . MET A 1 90 ? -18.971 39.450 11.891 1.00 45.04 946 MET A C 1
ATOM 656 O O . MET A 1 90 ? -19.079 39.160 13.092 1.00 39.13 946 MET A O 1
ATOM 661 N N . GLU A 1 91 ? -19.988 39.929 11.199 1.00 47.03 947 GLU A N 1
ATOM 662 C CA . GLU A 1 91 ? -21.312 39.940 11.817 1.00 47.41 947 GLU A CA 1
ATOM 663 C C . GLU A 1 91 ? -21.821 38.530 12.218 1.00 45.76 947 GLU A C 1
ATOM 664 O O . GLU A 1 91 ? -22.616 38.439 13.164 1.00 46.85 947 GLU A O 1
ATOM 670 N N . ALA A 1 92 ? -21.330 37.436 11.600 1.00 38.79 948 ALA A N 1
ATOM 671 C CA . ALA A 1 92 ? -21.588 36.071 12.140 1.00 43.70 948 ALA A CA 1
ATOM 672 C C . ALA A 1 92 ? -21.403 35.932 13.666 1.00 46.43 948 ALA A C 1
ATOM 673 O O . ALA A 1 92 ? -21.992 35.043 14.310 1.00 47.27 948 ALA A O 1
ATOM 675 N N . LEU A 1 93 ? -20.533 36.762 14.232 1.00 45.75 949 LEU A N 1
ATOM 676 C CA . LEU A 1 93 ? -20.263 36.724 15.648 1.00 44.03 949 LEU A CA 1
ATOM 677 C C . LEU A 1 93 ? -21.260 37.514 16.498 1.00 48.68 949 LEU A C 1
ATOM 678 O O . LEU A 1 93 ? -21.232 37.344 17.696 1.00 48.26 949 LEU A O 1
ATOM 683 N N . GLU A 1 94 ? -22.142 38.333 15.907 1.00 52.13 950 GLU A N 1
ATOM 684 C CA . GLU A 1 94 ? -23.051 39.197 16.714 1.00 59.74 950 GLU A CA 1
ATOM 685 C C . GLU A 1 94 ? -24.037 38.387 17.573 1.00 60.48 950 GLU A C 1
ATOM 686 O O . GLU A 1 94 ? -24.487 37.321 17.165 1.00 60.47 950 GLU A O 1
ATOM 692 N N . LEU A 1 95 ? -24.418 38.959 18.716 1.00 64.28 951 LEU A N 1
ATOM 693 C CA . LEU A 1 95 ? -25.508 38.434 19.567 1.00 74.12 951 LEU A CA 1
ATOM 694 C C . LEU A 1 95 ? -26.848 38.412 18.809 1.00 69.33 951 LEU A C 1
ATOM 695 O O . LEU A 1 95 ? -27.509 37.376 18.743 1.00 70.74 951 LEU A O 1
ATOM 700 N N . ALA A 1 96 ? -27.181 39.545 18.187 1.00 72.85 952 ALA A N 1
ATOM 701 C CA . ALA A 1 96 ? -28.360 39.709 17.314 1.00 77.82 952 ALA A CA 1
ATOM 702 C C . ALA A 1 96 ? -28.580 38.630 16.218 1.00 84.82 952 ALA A C 1
ATOM 703 O O . ALA A 1 96 ? -29.728 38.430 15.822 1.00 94.86 952 ALA A O 1
ATOM 705 N N . GLU A 1 97 ? -27.526 37.945 15.739 1.00 77.82 953 GLU A N 1
ATOM 706 C CA . GLU A 1 97 ? -27.679 36.885 14.709 1.00 85.22 953 GLU A CA 1
ATOM 707 C C . GLU A 1 97 ? -28.183 35.545 15.262 1.00 85.19 953 GLU A C 1
ATOM 708 O O . GLU A 1 97 ? -27.654 35.038 16.261 1.00 83.38 953 GLU A O 1
ATOM 714 N N . GLY A 1 98 ? -29.171 34.971 14.568 1.00 80.41 954 GLY A N 1
ATOM 715 C CA . GLY A 1 98 ? -29.727 33.649 14.890 1.00 79.11 954 GLY A CA 1
ATOM 716 C C . GLY A 1 98 ? -29.133 32.498 14.076 1.00 73.98 954 GLY A C 1
ATOM 717 O O . GLY A 1 98 ? -28.406 32.706 13.085 1.00 69.57 954 GLY A O 1
ATOM 718 N N . GLN A 1 99 ? -29.500 31.282 14.485 1.00 74.82 955 GLN A N 1
ATOM 719 C CA . GLN A 1 99 ? -28.910 30.003 14.009 1.00 73.66 955 GLN A CA 1
ATOM 720 C C . GLN A 1 99 ? -28.901 29.794 12.497 1.00 71.90 955 GLN A C 1
ATOM 721 O O . GLN A 1 99 ? -27.970 29.199 11.991 1.00 80.28 955 GLN A O 1
ATOM 727 N N . ASN A 1 100 ? -29.948 30.222 11.786 1.00 81.47 956 ASN A N 1
ATOM 728 C CA . ASN A 1 100 ? -29.998 30.060 10.319 1.00 82.54 956 ASN A CA 1
ATOM 729 C C . ASN A 1 100 ? -29.654 31.299 9.509 1.00 78.73 956 ASN A C 1
ATOM 730 O O . ASN A 1 100 ? -29.654 31.213 8.287 1.00 88.62 956 ASN A O 1
ATOM 735 N N . SER A 1 101 ? -29.341 32.430 10.157 1.00 77.81 957 SER A N 1
ATOM 736 C CA . SER A 1 101 ? -29.084 33.695 9.433 1.00 78.69 957 SER A CA 1
ATOM 737 C C . SER A 1 101 ? -27.963 33.554 8.382 1.00 74.17 957 SER A C 1
ATOM 738 O O . SER A 1 101 ? -26.996 32.808 8.564 1.00 63.18 957 SER A O 1
ATOM 741 N N . VAL A 1 102 ? -28.131 34.276 7.282 1.00 64.02 958 VAL A N 1
ATOM 742 C CA . VAL A 1 102 ? -27.187 34.234 6.174 1.00 67.04 958 VAL A CA 1
ATOM 743 C C . VAL A 1 102 ? -25.733 34.682 6.536 1.00 63.32 958 VAL A C 1
ATOM 744 O O . VAL A 1 102 ? -24.790 34.233 5.891 1.00 62.49 958 VAL A O 1
ATOM 748 N N . ALA A 1 103 ? -25.560 35.525 7.560 1.00 57.14 959 ALA A N 1
ATOM 749 C CA . ALA A 1 103 ? -24.221 35.839 8.117 1.00 59.98 959 ALA A CA 1
ATOM 750 C C . ALA A 1 103 ? -23.385 34.637 8.620 1.00 57.26 959 ALA A C 1
ATOM 751 O O . ALA A 1 103 ? -22.160 34.663 8.531 1.00 65.93 959 ALA A O 1
ATOM 753 N N . LYS A 1 104 ? -24.029 33.581 9.127 1.00 51.36 960 LYS A N 1
ATOM 754 C CA . LYS A 1 104 ? -23.309 32.351 9.515 1.00 47.56 960 LYS A CA 1
ATOM 755 C C . LYS A 1 104 ? -23.090 31.414 8.349 1.00 45.06 960 LYS A C 1
ATOM 756 O O . LYS A 1 104 ? -22.634 30.307 8.540 1.00 52.33 960 LYS A O 1
ATOM 762 N N . ARG A 1 105 ? -23.362 31.853 7.127 1.00 48.17 961 ARG A N 1
ATOM 763 C CA . ARG A 1 105 ? -23.041 30.993 5.936 1.00 62.61 961 ARG A CA 1
ATOM 764 C C . ARG A 1 105 ? -21.552 31.035 5.520 1.00 50.37 961 ARG A C 1
ATOM 765 O O . ARG A 1 105 ? -21.001 32.112 5.361 1.00 49.31 961 ARG A O 1
ATOM 773 N N . PRO A 1 106 ? -20.898 29.876 5.369 1.00 48.99 962 PRO A N 1
ATOM 774 C CA . PRO A 1 106 ? -19.496 29.978 4.931 1.00 55.72 962 PRO A CA 1
ATOM 775 C C . PRO A 1 106 ? -19.325 30.231 3.467 1.00 57.95 962 PRO A C 1
ATOM 776 O O . PRO A 1 106 ? -20.094 29.736 2.698 1.00 68.24 962 PRO A O 1
ATOM 780 N N . LYS A 1 107 ? -18.282 30.974 3.107 1.00 53.72 963 LYS A N 1
ATOM 781 C CA . LYS A 1 107 ? -17.804 31.072 1.754 1.00 50.73 963 LYS A CA 1
ATOM 782 C C . LYS A 1 107 ? -16.512 30.228 1.607 1.00 54.09 963 LYS A C 1
ATOM 783 O O . LYS A 1 107 ? -15.470 30.540 2.197 1.00 52.54 963 LYS A O 1
ATOM 789 N N . LYS A 1 108 ? -16.573 29.131 0.850 1.00 49.37 964 LYS A N 1
ATOM 790 C CA . LYS A 1 108 ? -15.369 28.313 0.540 1.00 52.28 964 LYS A CA 1
ATOM 791 C C . LYS A 1 108 ? -14.247 29.085 -0.164 1.00 57.38 964 LYS A C 1
ATOM 792 O O . LYS A 1 108 ? -14.490 29.791 -1.127 1.00 54.54 964 LYS A O 1
ATOM 798 N N . ILE A 1 109 ? -13.026 28.998 0.336 1.00 57.70 965 ILE A N 1
ATOM 799 C CA . ILE A 1 109 ? -11.921 29.690 -0.329 1.00 58.60 965 ILE A CA 1
ATOM 800 C C . ILE A 1 109 ? -11.095 28.637 -1.029 1.00 56.65 965 ILE A C 1
ATOM 801 O O . ILE A 1 109 ? -10.813 28.768 -2.191 1.00 62.97 965 ILE A O 1
ATOM 806 N N . GLN A 1 110 ? -10.734 27.601 -0.302 1.00 54.56 966 GLN A N 1
ATOM 807 C CA . GLN A 1 110 ? -10.024 26.491 -0.826 1.00 54.69 966 GLN A CA 1
ATOM 808 C C . GLN A 1 110 ? -10.474 25.208 -0.112 1.00 65.75 966 GLN A C 1
ATOM 809 O O . GLN A 1 110 ? -10.588 25.158 1.157 1.00 53.21 966 GLN A O 1
ATOM 815 N N . GLY A 1 111 ? -10.616 24.162 -0.932 1.00 60.03 967 GLY A N 1
ATOM 816 C CA . GLY A 1 111 ? -11.134 22.877 -0.517 1.00 55.21 967 GLY A CA 1
ATOM 817 C C . GLY A 1 111 ? -10.307 22.013 0.389 1.00 57.94 967 GLY A C 1
ATOM 818 O O . GLY A 1 111 ? -10.881 21.346 1.287 1.00 68.27 967 GLY A O 1
ATOM 819 N N . HIS A 1 112 ? -8.990 21.992 0.152 1.00 56.18 968 HIS A N 1
ATOM 820 C CA . HIS A 1 112 ? -8.057 21.114 0.861 1.00 58.99 968 HIS A CA 1
ATOM 821 C C . HIS A 1 112 ? -6.891 22.013 1.252 1.00 58.26 968 HIS A C 1
ATOM 822 O O . HIS A 1 112 ? -6.331 22.638 0.391 1.00 69.71 968 HIS A O 1
ATOM 829 N N . ALA A 1 113 ? -6.571 22.132 2.542 1.00 57.36 969 ALA A N 1
ATOM 830 C CA . ALA A 1 113 ? -5.445 22.975 2.999 1.00 51.23 969 ALA A CA 1
ATOM 831 C C . ALA A 1 113 ? -4.979 22.494 4.324 1.00 48.20 969 ALA A C 1
ATOM 832 O O . ALA A 1 113 ? -5.779 22.119 5.200 1.00 57.29 969 ALA A O 1
ATOM 834 N N . ASN A 1 114 ? -3.688 22.507 4.501 1.00 49.11 970 ASN A N 1
ATOM 835 C CA . ASN A 1 114 ? -3.056 22.123 5.755 1.00 52.41 970 ASN A CA 1
ATOM 836 C C . ASN A 1 114 ? -2.769 23.294 6.728 1.00 54.07 970 ASN A C 1
ATOM 837 O O . ASN A 1 114 ? -2.865 23.094 7.903 1.00 51.33 970 ASN A O 1
ATOM 842 N N . PHE A 1 115 ? -2.358 24.464 6.238 1.00 52.92 971 PHE A N 1
ATOM 843 C CA . PHE A 1 115 ? -2.278 25.706 7.043 1.00 48.46 971 PHE A CA 1
ATOM 844 C C . PHE A 1 115 ? -2.452 26.941 6.171 1.00 53.29 971 PHE A C 1
ATOM 845 O O . PHE A 1 115 ? -2.583 26.830 4.934 1.00 52.27 971 PHE A O 1
ATOM 853 N N . PHE A 1 116 ? -2.597 28.097 6.826 1.00 42.72 972 PHE A N 1
ATOM 854 C CA . PHE A 1 116 ? -2.662 29.365 6.144 1.00 43.94 972 PHE A CA 1
ATOM 855 C C . PHE A 1 116 ? -1.986 30.518 6.884 1.00 46.49 972 PHE A C 1
ATOM 856 O O . PHE A 1 116 ? -1.717 30.428 8.067 1.00 41.63 972 PHE A O 1
ATOM 864 N N . LYS A 1 117 ? -1.786 31.626 6.179 1.00 49.70 973 LYS A N 1
ATOM 865 C CA . LYS A 1 117 ? -1.259 32.850 6.756 1.00 44.85 973 LYS A CA 1
ATOM 866 C C . LYS A 1 117 ? -1.812 34.112 6.047 1.00 52.71 973 LYS A C 1
ATOM 867 O O . LYS A 1 117 ? -1.796 34.230 4.819 1.00 54.23 973 LYS A O 1
ATOM 873 N N . ALA A 1 118 ? -2.319 35.039 6.840 1.00 50.09 974 ALA A N 1
ATOM 874 C CA . ALA A 1 118 ? -2.839 36.315 6.343 1.00 61.79 974 ALA A CA 1
ATOM 875 C C . ALA A 1 118 ? -1.930 37.399 6.822 1.00 72.20 974 ALA A C 1
ATOM 876 O O . ALA A 1 118 ? -1.801 37.591 8.044 1.00 73.81 974 ALA A O 1
ATOM 878 N N . GLY A 1 119 ? -1.325 38.119 5.880 1.00 81.35 975 GLY A N 1
ATOM 879 C CA . GLY A 1 119 ? -0.528 39.292 6.214 1.00 88.13 975 GLY A CA 1
ATOM 880 C C . GLY A 1 119 ? -0.545 40.355 5.152 1.00 96.59 975 GLY A C 1
ATOM 881 O O . GLY A 1 119 ? -0.992 40.126 4.021 1.00 107.93 975 GLY A O 1
ATOM 882 N N . ILE A 1 120 ? -0.021 41.520 5.521 1.00 106.01 976 ILE A N 1
ATOM 883 C CA . ILE A 1 120 ? 0.235 42.579 4.548 1.00 101.65 976 ILE A CA 1
ATOM 884 C C . ILE A 1 120 ? 1.451 42.147 3.712 1.00 90.42 976 ILE A C 1
ATOM 885 O O . ILE A 1 120 ? 2.484 41.737 4.241 1.00 89.36 976 ILE A O 1
ATOM 890 N N . GLY A 1 121 ? 1.304 42.219 2.405 1.00 77.81 977 GLY A N 1
ATOM 891 C CA . GLY A 1 121 ? 2.314 41.730 1.493 1.00 74.83 977 GLY A CA 1
ATOM 892 C C . GLY A 1 121 ? 1.799 42.274 0.199 1.00 89.00 977 GLY A C 1
ATOM 893 O O . GLY A 1 121 ? 0.669 41.973 -0.211 1.00 96.36 977 GLY A O 1
ATOM 894 N N . LEU A 1 122 ? 2.607 43.117 -0.419 1.00 97.65 978 LEU A N 1
ATOM 895 C CA . LEU A 1 122 ? 2.105 44.068 -1.393 1.00 93.86 978 LEU A CA 1
ATOM 896 C C . LEU A 1 122 ? 2.298 43.540 -2.821 1.00 94.82 978 LEU A C 1
ATOM 897 O O . LEU A 1 122 ? 3.136 42.638 -3.031 1.00 79.57 978 LEU A O 1
ATOM 902 N N . GLY A 1 123 ? 1.517 44.037 -3.793 1.00 100.57 979 GLY A N 1
ATOM 903 C CA . GLY A 1 123 ? 0.388 44.979 -3.598 1.00 103.72 979 GLY A CA 1
ATOM 904 C C . GLY A 1 123 ? -0.872 44.338 -3.024 1.00 109.24 979 GLY A C 1
ATOM 905 O O . GLY A 1 123 ? -0.928 43.124 -2.799 1.00 97.94 979 GLY A O 1
ATOM 906 N N . ARG A 1 124 ? -1.889 45.162 -2.780 1.00 122.82 980 ARG A N 1
ATOM 907 C CA . ARG A 1 124 ? -3.037 44.780 -1.920 1.00 134.15 980 ARG A CA 1
ATOM 908 C C . ARG A 1 124 ? -2.541 44.180 -0.589 1.00 126.28 980 ARG A C 1
ATOM 909 O O . ARG A 1 124 ? -1.393 44.419 -0.188 1.00 137.13 980 ARG A O 1
ATOM 917 N N . HIS A 1 125 ? -3.400 43.467 0.135 1.00 115.35 981 HIS A N 1
ATOM 918 C CA . HIS A 1 125 ? -2.900 42.586 1.181 1.00 103.02 981 HIS A CA 1
ATOM 919 C C . HIS A 1 125 ? -3.671 41.279 1.238 1.00 81.23 981 HIS A C 1
ATOM 920 O O . HIS A 1 125 ? -4.755 41.214 0.741 1.00 69.97 981 HIS A O 1
ATOM 927 N N . LEU A 1 126 ? -3.070 40.249 1.844 1.00 81.73 982 LEU A N 1
ATOM 928 C CA . LEU A 1 126 ? -3.165 38.877 1.316 1.00 74.17 982 LEU A CA 1
ATOM 929 C C . LEU A 1 126 ? -3.473 37.756 2.298 1.00 67.06 982 LEU A C 1
ATOM 930 O O . LEU A 1 126 ? -3.368 37.942 3.497 1.00 58.96 982 LEU A O 1
ATOM 935 N N . VAL A 1 127 ? -3.883 36.611 1.744 1.00 59.53 983 VAL A N 1
ATOM 936 C CA . VAL A 1 127 ? -4.117 35.353 2.462 1.00 58.90 983 VAL A CA 1
ATOM 937 C C . VAL A 1 127 ? -3.432 34.196 1.667 1.00 51.99 983 VAL A C 1
ATOM 938 O O . VAL A 1 127 ? -3.731 34.048 0.518 1.00 52.70 983 VAL A O 1
ATOM 942 N N . CYS A 1 128 ? -2.537 33.403 2.273 1.00 53.60 984 CYS A N 1
ATOM 943 C CA . CYS A 1 128 ? -1.951 32.205 1.608 1.00 53.67 984 CYS A CA 1
ATOM 944 C C . CYS A 1 128 ? -2.450 30.961 2.248 1.00 56.30 984 CYS A C 1
ATOM 945 O O . CYS A 1 128 ? -2.486 30.888 3.470 1.00 56.21 984 CYS A O 1
ATOM 948 N N . SER A 1 129 ? -2.785 29.975 1.428 1.00 54.42 985 SER A N 1
ATOM 949 C CA . SER A 1 129 ? -3.092 28.613 1.883 1.00 60.26 985 SER A CA 1
ATOM 950 C C . SER A 1 129 ? -2.088 27.623 1.313 1.00 59.97 985 SER A C 1
ATOM 951 O O . SER A 1 129 ? -1.759 27.683 0.143 1.00 71.50 985 SER A O 1
ATOM 954 N N . VAL A 1 130 ? -1.609 26.721 2.153 1.00 57.71 986 VAL A N 1
ATOM 955 C CA . VAL A 1 130 ? -0.537 25.807 1.836 1.00 53.68 986 VAL A CA 1
ATOM 956 C C . VAL A 1 130 ? -1.050 24.391 2.008 1.00 63.58 986 VAL A C 1
ATOM 957 O O . VAL A 1 130 ? -1.503 24.037 3.088 1.00 60.07 986 VAL A O 1
ATOM 961 N N . LYS A 1 131 ? -1.039 23.610 0.926 1.00 64.09 987 LYS A N 1
ATOM 962 C CA . LYS A 1 131 ? -1.025 22.143 1.018 1.00 73.14 987 LYS A CA 1
ATOM 963 C C . LYS A 1 131 ? 0.406 21.598 1.088 1.00 65.53 987 LYS A C 1
ATOM 964 O O . LYS A 1 131 ? 1.262 22.057 0.389 1.00 64.12 987 LYS A O 1
ATOM 970 N N . THR A 1 132 ? 0.660 20.597 1.905 1.00 68.34 988 THR A N 1
ATOM 971 C CA . THR A 1 132 ? 2.019 20.098 2.076 1.00 70.93 988 THR A CA 1
ATOM 972 C C . THR A 1 132 ? 1.976 18.645 2.484 1.00 71.28 988 THR A C 1
ATOM 973 O O . THR A 1 132 ? 1.017 18.211 3.110 1.00 72.27 988 THR A O 1
ATOM 977 N N . SER A 1 133 ? 3.007 17.902 2.090 1.00 78.50 989 SER A N 1
ATOM 978 C CA . SER A 1 133 ? 3.253 16.521 2.539 1.00 75.78 989 SER A CA 1
ATOM 979 C C . SER A 1 133 ? 4.773 16.350 2.689 1.00 75.57 989 SER A C 1
ATOM 980 O O . SER A 1 133 ? 5.506 17.277 2.387 1.00 73.15 989 SER A O 1
ATOM 983 N N . ALA A 1 134 ? 5.251 15.194 3.161 1.00 88.23 990 ALA A N 1
ATOM 984 C CA . ALA A 1 134 ? 6.657 14.790 2.927 1.00 83.03 990 ALA A CA 1
ATOM 985 C C . ALA A 1 134 ? 6.663 14.399 1.445 1.00 81.82 990 ALA A C 1
ATOM 986 O O . ALA A 1 134 ? 6.020 13.417 1.066 1.00 81.21 990 ALA A O 1
ATOM 988 N N . LEU A 1 135 ? 7.344 15.198 0.621 1.00 76.83 991 LEU A N 1
ATOM 989 C CA . LEU A 1 135 ? 7.199 15.220 -0.851 1.00 85.42 991 LEU A CA 1
ATOM 990 C C . LEU A 1 135 ? 7.249 16.686 -1.286 1.00 90.78 991 LEU A C 1
ATOM 991 O O . LEU A 1 135 ? 8.295 17.171 -1.701 1.00 91.95 991 LEU A O 1
ATOM 996 N N . SER A 1 136 ? 6.147 17.417 -1.124 1.00 94.99 992 SER A N 1
ATOM 997 C CA . SER A 1 136 ? 6.057 18.756 -1.692 1.00 89.11 992 SER A CA 1
ATOM 998 C C . SER A 1 136 ? 5.004 19.641 -1.008 1.00 80.80 992 SER A C 1
ATOM 999 O O . SER A 1 136 ? 4.323 19.208 -0.056 1.00 60.06 992 SER A O 1
ATOM 1002 N N . SER A 1 137 ? 4.873 20.860 -1.548 1.00 64.95 993 SER A N 1
ATOM 1003 C CA . SER A 1 137 ? 4.024 21.891 -0.993 1.00 65.97 993 SER A CA 1
ATOM 1004 C C . SER A 1 137 ? 3.454 22.760 -2.110 1.00 56.90 993 SER A C 1
ATOM 1005 O O . SER A 1 137 ? 4.160 23.150 -3.013 1.00 65.81 993 SER A O 1
ATOM 1008 N N . THR A 1 138 ? 2.176 23.085 -2.039 1.00 63.71 994 THR A N 1
ATOM 1009 C CA . THR A 1 138 ? 1.540 23.946 -3.033 1.00 68.10 994 THR A CA 1
ATOM 1010 C C . THR A 1 138 ? 0.997 25.160 -2.311 1.00 74.15 994 THR A C 1
ATOM 1011 O O . THR A 1 138 ? 0.233 25.001 -1.343 1.00 61.91 994 THR A O 1
ATOM 1015 N N . ILE A 1 139 ? 1.373 26.350 -2.785 1.00 63.21 995 ILE A N 1
ATOM 1016 C CA . ILE A 1 139 ? 1.004 27.588 -2.137 1.00 61.11 995 ILE A CA 1
ATOM 1017 C C . ILE A 1 139 ? 0.070 28.419 -3.009 1.00 62.75 995 ILE A C 1
ATOM 1018 O O . ILE A 1 139 ? 0.432 28.765 -4.125 1.00 72.44 995 ILE A O 1
ATOM 1023 N N . LYS A 1 140 ? -1.068 28.843 -2.455 1.00 56.85 996 LYS A N 1
ATOM 1024 C CA . LYS A 1 140 ? -2.013 29.694 -3.165 1.00 56.64 996 LYS A CA 1
ATOM 1025 C C . LYS A 1 140 ? -2.199 31.005 -2.431 1.00 62.58 996 LYS A C 1
ATOM 1026 O O . LYS A 1 140 ? -2.220 31.033 -1.199 1.00 70.43 996 LYS A O 1
ATOM 1032 N N . VAL A 1 141 ? -2.359 32.083 -3.188 1.00 58.74 997 VAL A N 1
ATOM 1033 C CA . VAL A 1 141 ? -2.323 33.435 -2.646 1.00 63.11 997 VAL A CA 1
ATOM 1034 C C . VAL A 1 141 ? -3.622 34.153 -3.071 1.00 61.76 997 VAL A C 1
ATOM 1035 O O . VAL A 1 141 ? -4.142 33.826 -4.098 1.00 71.89 997 VAL A O 1
ATOM 1039 N N . TYR A 1 142 ? -4.194 35.037 -2.245 1.00 67.00 998 TYR A N 1
ATOM 1040 C CA . TYR A 1 142 ? -5.569 35.590 -2.475 1.00 60.00 998 TYR A CA 1
ATOM 1041 C C . TYR A 1 142 ? -5.679 37.039 -2.119 1.00 66.94 998 TYR A C 1
ATOM 1042 O O . TYR A 1 142 ? -5.035 37.484 -1.188 1.00 67.43 998 TYR A O 1
ATOM 1051 N N . GLU A 1 143 ? -6.568 37.766 -2.793 1.00 70.77 999 GLU A N 1
ATOM 1052 C CA . GLU A 1 143 ? -6.683 39.215 -2.583 1.00 75.67 999 GLU A CA 1
ATOM 1053 C C . GLU A 1 143 ? -8.143 39.622 -2.377 1.00 66.87 999 GLU A C 1
ATOM 1054 O O . GLU A 1 143 ? -9.023 38.989 -2.923 1.00 69.85 999 GLU A O 1
ATOM 1060 N N . PRO A 1 144 ? -8.406 40.663 -1.567 1.00 75.05 1000 PRO A N 1
ATOM 1061 C CA . PRO A 1 144 ? -9.769 41.181 -1.376 1.00 81.02 1000 PRO A CA 1
ATOM 1062 C C . PRO A 1 144 ? -10.630 41.426 -2.628 1.00 81.93 1000 PRO A C 1
ATOM 1063 O O . PRO A 1 144 ? -10.191 42.053 -3.593 1.00 85.62 1000 PRO A O 1
ATOM 1067 N N . THR A 1 167 ? -15.151 39.944 -0.046 1.00 77.05 1023 THR A N 1
ATOM 1068 C CA . THR A 1 167 ? -15.065 38.842 -0.995 1.00 85.70 1023 THR A CA 1
ATOM 1069 C C . THR A 1 167 ? -13.642 38.585 -1.569 1.00 88.55 1023 THR A C 1
ATOM 1070 O O . THR A 1 167 ? -13.027 39.487 -2.159 1.00 94.60 1023 THR A O 1
ATOM 1074 N N . LEU A 1 168 ? -13.147 37.349 -1.425 1.00 79.01 1024 LEU A N 1
ATOM 1075 C CA . LEU A 1 168 ? -11.765 36.976 -1.825 1.00 81.19 1024 LEU A CA 1
ATOM 1076 C C . LEU A 1 168 ? -11.621 36.269 -3.176 1.00 84.54 1024 LEU A C 1
ATOM 1077 O O . LEU A 1 168 ? -12.207 35.211 -3.390 1.00 80.40 1024 LEU A O 1
ATOM 1082 N N . LYS A 1 169 ? -10.725 36.792 -4.011 1.00 90.41 1025 LYS A N 1
ATOM 1083 C CA . LYS A 1 169 ? -10.438 36.247 -5.347 1.00 98.48 1025 LYS A CA 1
ATOM 1084 C C . LYS A 1 169 ? -8.986 35.714 -5.396 1.00 99.03 1025 LYS A C 1
ATOM 1085 O O . LYS A 1 169 ? -8.086 36.335 -4.794 1.00 73.45 1025 LYS A O 1
ATOM 1091 N N . PRO A 1 170 ? -8.744 34.565 -6.099 1.00 100.17 1026 PRO A N 1
ATOM 1092 C CA . PRO A 1 170 ? -7.351 34.083 -6.262 1.00 98.95 1026 PRO A CA 1
ATOM 1093 C C . PRO A 1 170 ? -6.461 35.080 -7.009 1.00 104.46 1026 PRO A C 1
ATOM 1094 O O . PRO A 1 170 ? -6.950 36.094 -7.520 1.00 109.49 1026 PRO A O 1
ATOM 1098 N N . PHE A 1 171 ? -5.167 34.783 -7.072 1.00 105.84 1027 PHE A N 1
ATOM 1099 C CA . PHE A 1 171 ? -4.185 35.761 -7.532 1.00 102.66 1027 PHE A CA 1
ATOM 1100 C C . PHE A 1 171 ? -2.903 35.118 -8.105 1.00 100.16 1027 PHE A C 1
ATOM 1101 O O . PHE A 1 171 ? -2.607 35.309 -9.280 1.00 108.17 1027 PHE A O 1
ATOM 1109 N N . LYS A 1 172 ? -2.146 34.383 -7.294 1.00 87.56 1028 LYS A N 1
ATOM 1110 C CA . LYS A 1 172 ? -0.927 33.706 -7.759 1.00 86.63 1028 LYS A CA 1
ATOM 1111 C C . LYS A 1 172 ? -0.788 32.382 -7.042 1.00 77.28 1028 LYS A C 1
ATOM 1112 O O . LYS A 1 172 ? -1.275 32.233 -5.923 1.00 73.24 1028 LYS A O 1
ATOM 1118 N N . GLU A 1 173 ? -0.104 31.441 -7.672 1.00 67.32 1029 GLU A N 1
ATOM 1119 C CA . GLU A 1 173 ? 0.105 30.087 -7.132 1.00 72.28 1029 GLU A CA 1
ATOM 1120 C C . GLU A 1 173 ? 1.587 29.762 -7.223 1.00 70.13 1029 GLU A C 1
ATOM 1121 O O . GLU A 1 173 ? 2.291 30.418 -7.975 1.00 94.14 1029 GLU A O 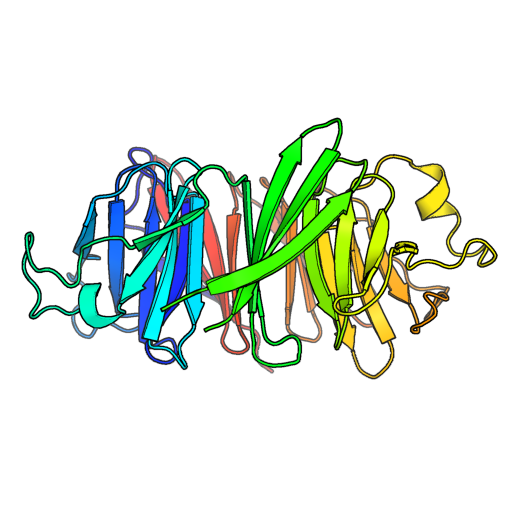1
ATOM 1127 N N . TYR A 1 174 ? 2.079 28.809 -6.436 1.00 69.22 1030 TYR A N 1
ATOM 1128 C CA . TYR A 1 174 ? 3.504 28.406 -6.454 1.00 75.15 1030 TYR A CA 1
ATOM 1129 C C . TYR A 1 174 ? 3.629 26.937 -6.117 1.00 73.75 1030 TYR A C 1
ATOM 1130 O O . TYR A 1 174 ? 2.713 26.336 -5.541 1.00 83.50 1030 TYR A O 1
ATOM 1139 N N . TYR A 1 175 ? 4.773 26.372 -6.479 1.00 66.52 1031 TYR A N 1
ATOM 1140 C CA . TYR A 1 175 ? 5.106 24.981 -6.178 1.00 68.81 1031 TYR A CA 1
ATOM 1141 C C . TYR A 1 175 ? 6.477 24.916 -5.490 1.00 70.93 1031 TYR A C 1
ATOM 1142 O O . TYR A 1 175 ? 7.349 25.725 -5.781 1.00 76.34 1031 TYR A O 1
ATOM 1151 N N . ILE A 1 176 ? 6.654 23.968 -4.567 1.00 69.69 1032 ILE A N 1
ATOM 1152 C CA . ILE A 1 176 ? 7.879 23.856 -3.748 1.00 69.50 1032 ILE A CA 1
ATOM 1153 C C . ILE A 1 176 ? 8.135 22.363 -3.543 1.00 75.94 1032 ILE A C 1
ATOM 1154 O O . ILE A 1 176 ? 7.268 21.668 -2.970 1.00 82.90 1032 ILE A O 1
ATOM 1159 N N . PRO A 1 177 ? 9.318 21.858 -3.949 1.00 76.91 1033 PRO A N 1
ATOM 1160 C CA . PRO A 1 177 ? 9.595 20.420 -3.776 1.00 79.08 1033 PRO A CA 1
ATOM 1161 C C . PRO A 1 177 ? 10.157 20.073 -2.395 1.00 77.40 1033 PRO A C 1
ATOM 1162 O O . PRO A 1 177 ? 11.275 19.555 -2.309 1.00 76.06 1033 PRO A O 1
ATOM 1166 N N . ALA A 1 178 ? 9.379 20.360 -1.343 1.00 82.13 1034 ALA A N 1
ATOM 1167 C CA . ALA A 1 178 ? 9.669 19.938 0.049 1.00 79.68 1034 ALA A CA 1
ATOM 1168 C C . ALA A 1 178 ? 8.475 20.107 1.034 1.00 76.03 1034 ALA A C 1
ATOM 1169 O O . ALA A 1 178 ? 7.571 20.919 0.824 1.00 66.70 1034 ALA A O 1
ATOM 1171 N N . GLU A 1 179 ? 8.510 19.341 2.119 1.00 80.52 1035 GLU A N 1
ATOM 1172 C CA . GLU A 1 179 ? 7.572 19.514 3.240 1.00 85.61 1035 GLU A CA 1
ATOM 1173 C C . GLU A 1 179 ? 7.770 20.895 3.929 1.00 79.08 1035 GLU A C 1
ATOM 1174 O O . GLU A 1 179 ? 8.903 21.225 4.319 1.00 62.37 1035 GLU A O 1
ATOM 1180 N N . SER A 1 180 ? 6.676 21.668 4.071 1.00 74.26 1036 SER A N 1
ATOM 1181 C CA . SER A 1 180 ? 6.712 23.030 4.669 1.00 68.45 1036 SER A CA 1
ATOM 1182 C C . SER A 1 180 ? 6.126 23.102 6.079 1.00 65.85 1036 SER A C 1
ATOM 1183 O O . SER A 1 180 ? 5.002 22.670 6.282 1.00 61.76 1036 SER A O 1
ATOM 1186 N N . SER A 1 181 ? 6.917 23.648 7.018 1.00 66.56 1037 SER A N 1
ATOM 1187 C CA . SER A 1 181 ? 6.518 23.963 8.415 1.00 68.36 1037 SER A CA 1
ATOM 1188 C C . SER A 1 181 ? 5.762 25.294 8.556 1.00 69.44 1037 SER A C 1
ATOM 1189 O O . SER A 1 181 ? 4.820 25.365 9.312 1.00 70.69 1037 SER A O 1
ATOM 1192 N N . SER A 1 182 ? 6.169 26.344 7.843 1.00 63.79 1038 SER A N 1
ATOM 1193 C CA . SER A 1 182 ? 5.645 27.681 8.109 1.00 52.17 1038 SER A CA 1
ATOM 1194 C C . SER A 1 182 ? 5.745 28.662 6.936 1.00 52.51 1038 SER A C 1
ATOM 1195 O O . SER A 1 182 ? 6.458 28.436 5.985 1.00 51.74 1038 SER A O 1
ATOM 1198 N N . ILE A 1 183 ? 5.082 29.794 7.058 1.00 49.31 1039 ILE A N 1
ATOM 1199 C CA . ILE A 1 183 ? 5.179 30.840 6.047 1.00 55.26 1039 ILE A CA 1
ATOM 1200 C C . ILE A 1 183 ? 5.140 32.281 6.594 1.00 46.54 1039 ILE A C 1
ATOM 1201 O O . ILE A 1 183 ? 4.383 32.606 7.466 1.00 51.72 1039 ILE A O 1
ATOM 1206 N N . HIS A 1 184 ? 5.960 33.153 6.040 1.00 49.36 1040 HIS A N 1
ATOM 1207 C CA . HIS A 1 184 ? 6.159 34.522 6.541 1.00 54.32 1040 HIS A CA 1
ATOM 1208 C C . HIS A 1 184 ? 6.175 35.513 5.383 1.00 53.89 1040 HIS A C 1
ATOM 1209 O O . HIS A 1 184 ? 6.702 35.221 4.302 1.00 59.78 1040 HIS A O 1
ATOM 1216 N N . PHE A 1 185 ? 5.537 36.652 5.591 1.00 58.04 1041 PHE A N 1
ATOM 1217 C CA . PHE A 1 185 ? 5.574 37.756 4.627 1.00 61.90 1041 PHE A CA 1
ATOM 1218 C C . PHE A 1 185 ? 6.781 38.600 4.928 1.00 61.69 1041 PHE A C 1
ATOM 1219 O O . PHE A 1 185 ? 6.880 39.103 6.048 1.00 57.08 1041 PHE A O 1
ATOM 1227 N N . LEU A 1 186 ? 7.702 38.690 3.960 1.00 62.61 1042 LEU A N 1
ATOM 1228 C CA . LEU A 1 186 ? 8.852 39.607 4.023 1.00 69.86 1042 LEU A CA 1
ATOM 1229 C C . LEU A 1 186 ? 8.803 40.573 2.853 1.00 76.79 1042 LEU A C 1
ATOM 1230 O O . LEU A 1 186 ? 9.335 40.250 1.784 1.00 70.73 1042 LEU A O 1
ATOM 1235 N N . ARG A 1 187 ? 8.150 41.723 3.059 1.00 74.56 1043 ARG A N 1
ATOM 1236 C CA . ARG A 1 187 ? 8.037 42.816 2.064 1.00 86.66 1043 ARG A CA 1
ATOM 1237 C C . ARG A 1 187 ? 8.403 42.463 0.614 1.00 90.70 1043 ARG A C 1
ATOM 1238 O O . ARG A 1 187 ? 9.572 42.557 0.223 1.00 95.95 1043 ARG A O 1
ATOM 1246 N N . SER A 1 188 ? 7.393 42.038 -0.147 1.00 88.96 1044 SER A N 1
ATOM 1247 C CA . SER A 1 188 ? 7.481 41.703 -1.586 1.00 88.58 1044 SER A CA 1
ATOM 1248 C C . SER A 1 188 ? 7.781 40.254 -1.822 1.00 88.26 1044 SER A C 1
ATOM 1249 O O . SER A 1 188 ? 7.730 39.790 -2.970 1.00 86.02 1044 SER A O 1
ATOM 1252 N N . THR A 1 189 ? 8.079 39.521 -0.759 1.00 81.41 1045 THR A N 1
ATOM 1253 C CA . THR A 1 189 ? 8.364 38.124 -0.907 1.00 77.72 1045 THR A CA 1
ATOM 1254 C C . THR A 1 189 ? 7.727 37.291 0.185 1.00 71.37 1045 THR A C 1
ATOM 1255 O O . THR A 1 189 ? 7.488 37.799 1.291 1.00 67.80 1045 THR A O 1
ATOM 1259 N N . LEU A 1 190 ? 7.501 36.017 -0.137 1.00 67.70 1046 LEU A N 1
ATOM 1260 C CA . LEU A 1 190 ? 7.166 34.985 0.850 1.00 68.82 1046 LEU A CA 1
ATOM 1261 C C . LEU A 1 190 ? 8.391 34.143 1.238 1.00 67.76 1046 LEU A C 1
ATOM 1262 O O . LEU A 1 190 ? 9.076 33.619 0.354 1.00 54.03 1046 LEU A O 1
ATOM 1267 N N . CYS A 1 191 ? 8.628 34.010 2.553 1.00 54.97 1047 CYS A N 1
ATOM 1268 C CA . CYS A 1 191 ? 9.669 33.136 3.102 1.00 54.04 1047 CYS A CA 1
ATOM 1269 C C . CYS A 1 191 ? 8.998 31.882 3.694 1.00 59.51 1047 CYS A C 1
ATOM 1270 O O . CYS A 1 191 ? 8.192 31.965 4.661 1.00 56.37 1047 CYS A O 1
ATOM 1273 N N . VAL A 1 192 ? 9.321 30.741 3.099 1.00 54.72 1048 VAL A N 1
ATOM 1274 C CA . VAL A 1 192 ? 8.717 29.477 3.448 1.00 64.50 1048 VAL A CA 1
ATOM 1275 C C . VAL A 1 192 ? 9.706 28.685 4.278 1.00 63.10 1048 VAL A C 1
ATOM 1276 O O . VAL A 1 192 ? 10.870 28.532 3.889 1.00 52.18 1048 VAL A O 1
ATOM 1280 N N . GLY A 1 193 ? 9.196 28.150 5.399 1.00 57.93 1049 GLY A N 1
ATOM 1281 C CA . GLY A 1 193 ? 9.958 27.289 6.305 1.00 54.03 1049 GLY A CA 1
ATOM 1282 C C . GLY A 1 193 ? 9.687 25.870 5.851 1.00 53.25 1049 GLY A C 1
ATOM 1283 O O . GLY A 1 193 ? 8.574 25.401 5.969 1.00 54.31 1049 GLY A O 1
ATOM 1284 N N . CYS A 1 194 ? 10.679 25.231 5.239 1.00 54.97 1050 CYS A N 1
ATOM 1285 C CA . CYS A 1 194 ? 10.503 23.924 4.613 1.00 55.52 1050 CYS A CA 1
ATOM 1286 C C . CYS A 1 194 ? 11.660 23.102 5.113 1.00 47.85 1050 CYS A C 1
ATOM 1287 O O . CYS A 1 194 ? 12.567 23.648 5.701 1.00 50.51 1050 CYS A O 1
ATOM 1290 N N . ALA A 1 195 ? 11.669 21.807 4.857 1.00 57.17 1051 ALA A N 1
ATOM 1291 C CA . ALA A 1 195 ? 12.704 20.917 5.440 1.00 49.31 1051 ALA A CA 1
ATOM 1292 C C . ALA A 1 195 ? 14.184 21.236 5.124 1.00 57.29 1051 ALA A C 1
ATOM 1293 O O . ALA A 1 195 ? 15.080 20.765 5.808 1.00 62.62 1051 ALA A O 1
ATOM 1295 N N . ARG A 1 196 ? 14.455 21.986 4.065 1.00 66.43 1052 ARG A N 1
ATOM 1296 C CA . ARG A 1 196 ? 15.840 22.335 3.694 1.00 71.56 1052 ARG A CA 1
ATOM 1297 C C . ARG A 1 196 ? 16.281 23.673 4.276 1.00 71.89 1052 ARG A C 1
ATOM 1298 O O . ARG A 1 196 ? 17.485 24.016 4.249 1.00 62.50 1052 ARG A O 1
ATOM 1306 N N . GLY A 1 197 ? 15.304 24.434 4.763 1.00 58.61 1053 GLY A N 1
ATOM 1307 C CA . GLY A 1 197 ? 15.521 25.715 5.425 1.00 52.92 1053 GLY A CA 1
ATOM 1308 C C . GLY A 1 197 ? 14.473 26.738 5.024 1.00 52.71 1053 GLY A C 1
ATOM 1309 O O . GLY A 1 197 ? 13.464 26.460 4.334 1.00 50.87 1053 GLY A O 1
ATOM 1310 N N . PHE A 1 198 ? 14.728 27.953 5.438 1.00 46.37 1054 PHE A N 1
ATOM 1311 C CA . PHE A 1 198 ? 13.983 29.084 4.946 1.00 53.20 1054 PHE A CA 1
ATOM 1312 C C . PHE A 1 198 ? 14.309 29.374 3.448 1.00 61.88 1054 PHE A C 1
ATOM 1313 O O . PHE A 1 198 ? 15.450 29.687 3.119 1.00 63.03 1054 PHE A O 1
ATOM 1321 N N . GLU A 1 199 ? 13.323 29.265 2.560 1.00 62.39 1055 GLU A N 1
ATOM 1322 C CA . GLU A 1 199 ? 13.526 29.556 1.136 1.00 72.56 1055 GLU A CA 1
ATOM 1323 C C . GLU A 1 199 ? 12.634 30.730 0.721 1.00 65.71 1055 GLU A C 1
ATOM 1324 O O . GLU A 1 199 ? 11.411 30.706 0.869 1.00 64.75 1055 GLU A O 1
ATOM 1330 N N . VAL A 1 200 ? 13.273 31.756 0.181 1.00 66.50 1056 VAL A N 1
ATOM 1331 C CA . VAL A 1 200 ? 12.609 33.004 -0.189 1.00 66.82 1056 VAL A CA 1
ATOM 1332 C C . VAL A 1 200 ? 12.055 32.894 -1.612 1.00 69.94 1056 VAL A C 1
ATOM 1333 O O . VAL A 1 200 ? 12.736 32.405 -2.499 1.00 79.19 1056 VAL A O 1
ATOM 1337 N N . VAL A 1 201 ? 10.812 33.336 -1.810 1.00 82.50 1057 VAL A N 1
ATOM 1338 C CA . VAL A 1 201 ? 10.032 33.107 -3.044 1.00 75.86 1057 VAL A CA 1
ATOM 1339 C C . VAL A 1 201 ? 9.377 34.409 -3.459 1.00 78.19 1057 VAL A C 1
ATOM 1340 O O . VAL A 1 201 ? 8.738 35.086 -2.657 1.00 82.65 1057 VAL A O 1
ATOM 1344 N N . SER A 1 202 ? 9.521 34.742 -4.731 1.00 80.26 1058 SER A N 1
ATOM 1345 C CA . SER A 1 202 ? 9.185 36.068 -5.212 1.00 74.74 1058 SER A CA 1
ATOM 1346 C C . SER A 1 202 ? 7.707 36.159 -5.561 1.00 67.22 1058 SER A C 1
ATOM 1347 O O . SER A 1 202 ? 7.219 35.348 -6.341 1.00 75.18 1058 SER A O 1
ATOM 1350 N N . LEU A 1 203 ? 6.996 37.143 -5.006 1.00 75.64 1059 LEU A N 1
ATOM 1351 C CA . LEU A 1 203 ? 5.545 37.309 -5.296 1.00 86.81 1059 LEU A CA 1
ATOM 1352 C C . LEU A 1 203 ? 5.238 37.578 -6.804 1.00 105.77 1059 LEU A C 1
ATOM 1353 O O . LEU A 1 203 ? 4.704 36.686 -7.474 1.00 114.40 1059 LEU A O 1
ATOM 1358 N N . GLU A 1 204 ? 5.567 38.769 -7.333 1.00 115.40 1060 GLU A N 1
ATOM 1359 C CA . GLU A 1 204 ? 5.674 38.967 -8.808 1.00 116.94 1060 GLU A CA 1
ATOM 1360 C C . GLU A 1 204 ? 7.044 38.424 -9.215 1.00 105.99 1060 GLU A C 1
ATOM 1361 O O . GLU A 1 204 ? 7.936 38.358 -8.379 1.00 112.11 1060 GLU A O 1
ATOM 1367 N N . THR A 1 205 ? 7.212 38.045 -10.481 1.00 98.09 1061 THR A N 1
ATOM 1368 C CA . THR A 1 205 ? 8.382 37.251 -10.955 1.00 96.08 1061 THR A CA 1
ATOM 1369 C C . THR A 1 205 ? 8.665 35.937 -10.201 1.00 100.48 1061 THR A C 1
ATOM 1370 O O . THR A 1 205 ? 8.019 35.633 -9.195 1.00 103.53 1061 THR A O 1
ATOM 1374 N N . THR A 1 206 ? 9.618 35.164 -10.745 1.00 101.51 1062 THR A N 1
ATOM 1375 C CA . THR A 1 206 ? 10.380 34.095 -10.038 1.00 103.47 1062 THR A CA 1
ATOM 1376 C C . THR A 1 206 ? 9.435 33.032 -9.353 1.00 107.87 1062 THR A C 1
ATOM 1377 O O . THR A 1 206 ? 8.219 33.248 -9.334 1.00 89.98 1062 THR A O 1
ATOM 1381 N N . GLU A 1 207 ? 9.885 31.876 -8.831 1.00 114.56 1063 GLU A N 1
ATOM 1382 C CA . GLU A 1 207 ? 11.274 31.380 -8.627 1.00 114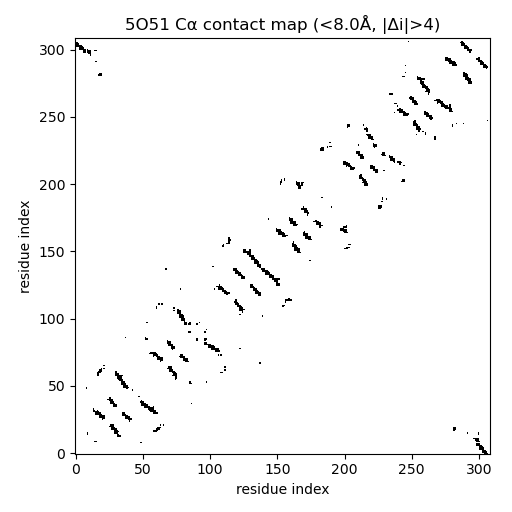.82 1063 GLU A CA 1
ATOM 1383 C C . GLU A 1 207 ? 11.810 31.864 -7.254 1.00 100.01 1063 GLU A C 1
ATOM 1384 O O . GLU A 1 207 ? 11.117 32.611 -6.557 1.00 99.27 1063 GLU A O 1
ATOM 1390 N N . THR A 1 208 ? 13.019 31.449 -6.872 1.00 87.71 1064 THR A N 1
ATOM 1391 C CA . THR A 1 208 ? 13.292 31.119 -5.468 1.00 89.56 1064 THR A CA 1
ATOM 1392 C C . THR A 1 208 ? 14.794 31.001 -5.127 1.00 89.96 1064 THR A C 1
ATOM 1393 O O . THR A 1 208 ? 15.594 30.590 -5.963 1.00 87.31 1064 THR A O 1
ATOM 1397 N N . GLN A 1 209 ? 15.159 31.367 -3.896 1.00 85.97 1065 GLN A N 1
ATOM 1398 C CA . GLN A 1 209 ? 16.529 31.216 -3.381 1.00 79.22 1065 GLN A CA 1
ATOM 1399 C C . GLN A 1 209 ? 16.517 30.927 -1.868 1.00 79.15 1065 GLN A C 1
ATOM 1400 O O . GLN A 1 209 ? 15.618 31.370 -1.144 1.00 78.27 1065 GLN A O 1
ATOM 1406 N N . SER A 1 210 ? 17.521 30.197 -1.392 1.00 69.46 1066 SER A N 1
ATOM 1407 C CA . SER A 1 210 ? 17.680 29.990 0.032 1.00 71.74 1066 SER A CA 1
ATOM 1408 C C . SER A 1 210 ? 17.957 31.345 0.690 1.00 70.68 1066 SER A C 1
ATOM 1409 O O . SER A 1 210 ? 18.457 32.255 0.039 1.00 70.48 1066 SER A O 1
ATOM 1412 N N . LEU A 1 211 ? 17.616 31.471 1.971 1.00 63.53 1067 LEU A N 1
ATOM 1413 C CA . LEU A 1 211 ? 17.896 32.682 2.743 1.00 55.96 1067 LEU A CA 1
ATOM 1414 C C . LEU A 1 211 ? 19.311 32.756 3.271 1.00 54.79 1067 LEU A C 1
ATOM 1415 O O . LEU A 1 211 ? 19.937 33.830 3.322 1.00 54.56 1067 LEU A O 1
ATOM 1420 N N . LEU A 1 212 ? 19.793 31.656 3.809 1.00 51.72 1068 LEU A N 1
ATOM 1421 C CA . LEU A 1 212 ? 21.157 31.647 4.356 1.00 53.17 1068 LEU A CA 1
ATOM 1422 C C . LEU A 1 212 ? 22.179 31.612 3.208 1.00 56.34 1068 LEU A C 1
ATOM 1423 O O . LEU A 1 212 ? 21.882 31.052 2.146 1.00 49.37 1068 LEU A O 1
ATOM 1428 N N . ASP A 1 213 ? 23.347 32.223 3.413 1.00 60.44 1069 ASP A N 1
ATOM 1429 C CA . ASP A 1 213 ? 24.428 32.236 2.395 1.00 59.24 1069 ASP A CA 1
ATOM 1430 C C . ASP A 1 213 ? 25.375 31.028 2.571 1.00 63.52 1069 ASP A C 1
ATOM 1431 O O . ASP A 1 213 ? 26.075 30.933 3.591 1.00 56.09 1069 ASP A O 1
ATOM 1436 N N . GLN A 1 214 ? 25.427 30.147 1.568 1.00 71.66 1070 GLN A N 1
ATOM 1437 C CA . GLN A 1 214 ? 26.370 28.983 1.545 1.00 76.51 1070 GLN A CA 1
ATOM 1438 C C . GLN A 1 214 ? 27.861 29.223 1.940 1.00 67.05 1070 GLN A C 1
ATOM 1439 O O . GLN A 1 214 ? 28.519 28.298 2.419 1.00 71.04 1070 GLN A O 1
ATOM 1445 N N . ALA A 1 215 ? 28.393 30.427 1.735 1.00 61.01 1071 ALA A N 1
ATOM 1446 C CA . ALA A 1 215 ? 29.795 30.743 2.105 1.00 72.35 1071 ALA A CA 1
ATOM 1447 C C . ALA A 1 215 ? 30.041 31.048 3.604 1.00 72.92 1071 ALA A C 1
ATOM 1448 O O . ALA A 1 215 ? 31.197 31.024 4.076 1.00 63.11 1071 ALA A O 1
ATOM 1450 N N . ASP A 1 216 ? 28.980 31.344 4.345 1.00 64.88 1072 ASP A N 1
ATOM 1451 C CA . ASP A 1 216 ? 29.148 31.756 5.739 1.00 63.39 1072 ASP A CA 1
ATOM 1452 C C . ASP A 1 216 ? 29.325 30.484 6.543 1.00 63.20 1072 ASP A C 1
ATOM 1453 O O . ASP A 1 216 ? 28.442 29.652 6.692 1.00 66.89 1072 ASP A O 1
ATOM 1458 N N . THR A 1 217 ? 30.525 30.371 7.047 1.00 55.51 1073 THR A N 1
ATOM 1459 C CA . THR A 1 217 ? 31.051 29.171 7.556 1.00 53.71 1073 THR A CA 1
ATOM 1460 C C . THR A 1 217 ? 30.594 29.081 8.986 1.00 52.65 1073 THR A C 1
ATOM 1461 O O . THR A 1 217 ? 30.590 28.001 9.543 1.00 51.28 1073 THR A O 1
ATOM 1465 N N . SER A 1 218 ? 30.268 30.240 9.591 1.00 53.52 1074 SER A N 1
ATOM 1466 C CA . SER A 1 218 ? 29.754 30.294 10.960 1.00 60.63 1074 SER A CA 1
ATOM 1467 C C . SER A 1 218 ? 28.312 29.735 11.020 1.00 59.74 1074 SER A C 1
ATOM 1468 O O . SER A 1 218 ? 27.801 29.546 12.111 1.00 59.31 1074 SER A O 1
ATOM 1471 N N . LEU A 1 219 ? 27.692 29.492 9.852 1.00 53.78 1075 LEU A N 1
ATOM 1472 C CA . LEU A 1 219 ? 26.375 28.842 9.720 1.00 60.32 1075 LEU A CA 1
ATOM 1473 C C . LEU A 1 219 ? 26.410 27.369 9.332 1.00 52.94 1075 LEU A C 1
ATOM 1474 O O . LEU A 1 219 ? 25.406 26.814 8.945 1.00 46.29 1075 LEU A O 1
ATOM 1479 N N . ASP A 1 220 ? 27.558 26.719 9.478 1.00 62.44 1076 ASP A N 1
ATOM 1480 C CA . ASP A 1 220 ? 27.674 25.308 9.142 1.00 57.91 1076 ASP A CA 1
ATOM 1481 C C . ASP A 1 220 ? 26.864 24.358 10.011 1.00 50.03 1076 ASP A C 1
ATOM 1482 O O . ASP A 1 220 ? 26.467 23.303 9.545 1.00 46.02 1076 ASP A O 1
ATOM 1487 N N . PHE A 1 221 ? 26.642 24.699 11.280 1.00 49.19 1077 PHE A N 1
ATOM 1488 C CA . PHE A 1 221 ? 25.778 23.895 12.168 1.00 46.19 1077 PHE A CA 1
ATOM 1489 C C . PHE A 1 221 ? 24.377 23.695 11.602 1.00 50.41 1077 PHE A C 1
ATOM 1490 O O . PHE A 1 221 ? 23.761 22.616 11.740 1.00 53.42 1077 PHE A O 1
ATOM 1498 N N . VAL A 1 222 ? 23.864 24.711 10.926 1.00 46.71 1078 VAL A N 1
ATOM 1499 C CA . VAL A 1 222 ? 22.570 24.561 10.309 1.00 48.32 1078 VAL A CA 1
ATOM 1500 C C . VAL A 1 222 ? 22.647 23.460 9.218 1.00 57.27 1078 VAL A C 1
ATOM 1501 O O . VAL A 1 222 ? 21.750 22.582 9.122 1.00 61.01 1078 VAL A O 1
ATOM 1505 N N . ALA A 1 223 ? 23.693 23.548 8.388 1.00 63.83 1079 ALA A N 1
ATOM 1506 C CA . ALA A 1 223 ? 23.920 22.643 7.211 1.00 73.87 1079 ALA A CA 1
ATOM 1507 C C . ALA A 1 223 ? 24.253 21.195 7.585 1.00 80.42 1079 ALA A C 1
ATOM 1508 O O . ALA A 1 223 ? 23.928 20.268 6.857 1.00 74.76 1079 ALA A O 1
ATOM 1510 N N . ARG A 1 224 ? 24.974 21.035 8.688 1.00 84.98 1080 ARG A N 1
ATOM 1511 C CA . ARG A 1 224 ? 25.184 19.738 9.371 1.00 82.01 1080 ARG A CA 1
ATOM 1512 C C . ARG A 1 224 ? 23.948 18.843 9.495 1.00 79.36 1080 ARG A C 1
ATOM 1513 O O . ARG A 1 224 ? 24.041 17.636 9.352 1.00 75.91 1080 ARG A O 1
ATOM 1521 N N . LYS A 1 225 ? 22.799 19.440 9.796 1.00 87.53 1081 LYS A N 1
ATOM 1522 C CA . LYS A 1 225 ? 21.686 18.688 10.385 1.00 90.94 1081 LYS A CA 1
ATOM 1523 C C . LYS A 1 225 ? 20.755 17.944 9.442 1.00 92.80 1081 LYS A C 1
ATOM 1524 O O . LYS A 1 225 ? 20.155 16.959 9.888 1.00 95.20 1081 LYS A O 1
ATOM 1530 N N . GLU A 1 226 ? 20.614 18.409 8.190 1.00 83.72 1082 GLU A N 1
ATOM 1531 C CA . GLU A 1 226 ? 19.433 18.086 7.345 1.00 92.04 1082 GLU A CA 1
ATOM 1532 C C . GLU A 1 226 ? 18.674 16.829 7.784 1.00 94.31 1082 GLU A C 1
ATOM 1533 O O . GLU A 1 226 ? 19.220 15.739 7.624 1.00 95.04 1082 GLU A O 1
ATOM 1539 N N . ASN A 1 227 ? 17.435 16.934 8.307 1.00 93.46 1083 ASN A N 1
ATOM 1540 C CA . ASN A 1 227 ? 16.487 18.073 8.139 1.00 88.83 1083 ASN A CA 1
ATOM 1541 C C . ASN A 1 227 ? 16.336 19.061 9.287 1.00 68.93 1083 ASN A C 1
ATOM 1542 O O . ASN A 1 227 ? 16.833 18.847 10.381 1.00 72.94 1083 ASN A O 1
ATOM 1547 N N . VAL A 1 228 ? 15.607 20.133 9.012 1.00 65.52 1084 VAL A N 1
ATOM 1548 C CA . VAL A 1 228 ? 15.321 21.166 10.000 1.00 58.56 1084 VAL A CA 1
ATOM 1549 C C . VAL A 1 228 ? 13.858 21.574 9.969 1.00 57.40 1084 VAL A C 1
ATOM 1550 O O . VAL A 1 228 ? 13.082 21.334 8.990 1.00 52.08 1084 VAL A O 1
ATOM 1554 N N . LYS A 1 229 ? 13.462 22.234 11.049 1.00 57.06 1085 LYS A N 1
ATOM 1555 C CA . LYS A 1 229 ? 12.126 22.780 11.075 1.00 51.86 1085 LYS A CA 1
ATOM 1556 C C . LYS A 1 229 ? 12.270 24.249 11.373 1.00 45.43 1085 LYS A C 1
ATOM 1557 O O . LYS A 1 229 ? 12.497 24.610 12.536 1.00 44.31 1085 LYS A O 1
ATOM 1563 N N . PRO A 1 230 ? 12.198 25.088 10.324 1.00 45.13 1086 PRO A N 1
ATOM 1564 C CA . PRO A 1 230 ? 12.187 26.516 10.498 1.00 41.52 1086 PRO A CA 1
ATOM 1565 C C . PRO A 1 230 ? 10.771 26.919 10.870 1.00 45.85 1086 PRO A C 1
ATOM 1566 O O . PRO A 1 230 ? 9.818 26.588 10.153 1.00 48.39 1086 PRO A O 1
ATOM 1570 N N . ILE A 1 231 ? 10.650 27.646 11.969 1.00 39.21 1087 ILE A N 1
ATOM 1571 C CA . ILE A 1 231 ? 9.343 27.913 12.570 1.00 39.10 1087 ILE A CA 1
ATOM 1572 C C . ILE A 1 231 ? 8.990 29.389 12.498 1.00 35.76 1087 ILE A C 1
ATOM 1573 O O . ILE A 1 231 ? 7.869 29.705 12.215 1.00 38.07 1087 ILE A O 1
ATOM 1578 N N . HIS A 1 232 ? 9.914 30.288 12.810 1.00 34.20 1088 HIS A N 1
ATOM 1579 C CA . HIS A 1 232 ? 9.509 31.680 13.015 1.00 38.59 1088 HIS A CA 1
ATOM 1580 C C . HIS A 1 232 ? 10.659 32.633 12.744 1.00 40.41 1088 HIS A C 1
ATOM 1581 O O . HIS A 1 232 ? 11.814 32.361 13.154 1.00 38.58 1088 HIS A O 1
ATOM 1588 N N . ILE A 1 233 ? 10.294 33.785 12.172 1.00 38.26 1089 ILE A N 1
ATOM 1589 C CA . ILE A 1 233 ? 11.230 34.837 11.788 1.00 44.77 1089 ILE A CA 1
ATOM 1590 C C . ILE A 1 233 ? 10.762 36.153 12.355 1.00 45.60 1089 ILE A C 1
ATOM 1591 O O . ILE A 1 233 ? 9.592 36.497 12.228 1.00 47.16 1089 ILE A O 1
ATOM 1596 N N . GLU A 1 234 ? 11.674 36.912 12.932 1.00 47.43 1090 GLU A N 1
ATOM 1597 C CA . GLU A 1 234 ? 11.325 38.180 13.555 1.00 55.51 1090 GLU A CA 1
ATOM 1598 C C . GLU A 1 234 ? 12.349 39.255 13.192 1.00 56.23 1090 GLU A C 1
ATOM 1599 O O . GLU A 1 234 ? 13.556 39.058 13.351 1.00 52.39 1090 GLU A O 1
ATOM 1605 N N . ARG A 1 235 ? 11.866 40.419 12.769 1.00 60.62 1091 ARG A N 1
ATOM 1606 C CA . ARG A 1 235 ? 12.724 41.567 12.446 1.00 55.98 1091 ARG A CA 1
ATOM 1607 C C . ARG A 1 235 ? 13.142 42.258 13.731 1.00 51.54 1091 ARG A C 1
ATOM 1608 O O . ARG A 1 235 ? 12.328 42.476 14.607 1.00 49.44 1091 ARG A O 1
ATOM 1616 N N . MET A 1 236 ? 14.419 42.581 13.890 1.00 53.98 1092 MET A N 1
ATOM 1617 C CA . MET A 1 236 ? 14.845 43.508 14.989 1.00 65.72 1092 MET A CA 1
ATOM 1618 C C . MET A 1 236 ? 15.929 44.480 14.486 1.00 60.07 1092 MET A C 1
ATOM 1619 O O . MET A 1 236 ? 17.053 44.064 14.209 1.00 54.96 1092 MET A O 1
ATOM 1624 N N . ASN A 1 237 ? 15.580 45.759 14.321 1.00 62.63 1093 ASN A N 1
ATOM 1625 C CA . ASN A 1 237 ? 16.460 46.733 13.633 1.00 60.98 1093 ASN A CA 1
ATOM 1626 C C . ASN A 1 237 ? 16.592 46.254 12.188 1.00 58.95 1093 ASN A C 1
ATOM 1627 O O . ASN A 1 237 ? 15.598 45.790 11.605 1.00 70.33 1093 ASN A O 1
ATOM 1632 N N . GLY A 1 238 ? 17.797 46.294 11.624 1.00 55.75 1094 GLY A N 1
ATOM 1633 C CA . GLY A 1 238 ? 18.046 45.574 10.361 1.00 68.42 1094 GLY A CA 1
ATOM 1634 C C . GLY A 1 238 ? 18.670 44.190 10.483 1.00 62.83 1094 GLY A C 1
ATOM 1635 O O . GLY A 1 238 ? 19.348 43.762 9.553 1.00 70.03 1094 GLY A O 1
ATOM 1636 N N . GLU A 1 239 ? 18.480 43.509 11.623 1.00 66.70 1095 GLU A N 1
ATOM 1637 C CA . GLU A 1 239 ? 18.817 42.069 11.762 1.00 67.22 1095 GLU A CA 1
ATOM 1638 C C . GLU A 1 239 ? 17.494 41.259 11.829 1.00 61.52 1095 GLU A C 1
ATOM 1639 O O . GLU A 1 239 ? 16.493 41.760 12.307 1.00 60.36 1095 GLU A O 1
ATOM 1645 N N . PHE A 1 240 ? 17.522 40.003 11.399 1.00 58.69 1096 PHE A N 1
ATOM 1646 C CA . PHE A 1 240 ? 16.424 39.054 11.650 1.00 54.38 1096 PHE A CA 1
ATOM 1647 C C . PHE A 1 240 ? 16.815 37.987 12.658 1.00 48.94 1096 PHE A C 1
ATOM 1648 O O . PHE A 1 240 ? 17.907 37.418 12.553 1.00 46.22 1096 PHE A O 1
ATO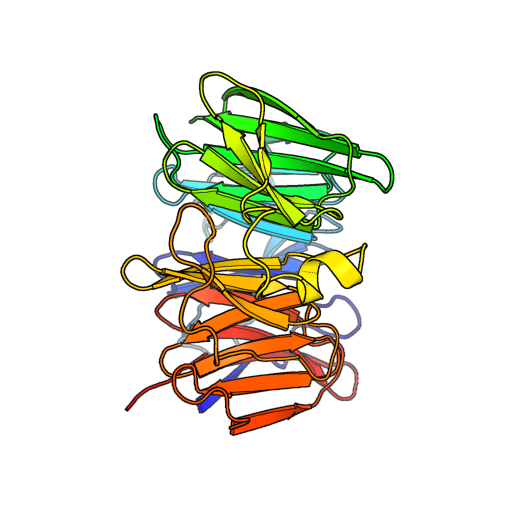M 1656 N N . LEU A 1 241 ? 15.936 37.727 13.618 1.00 40.66 1097 LEU A N 1
ATOM 1657 C CA . LEU A 1 241 ? 16.052 36.592 14.519 1.00 40.04 1097 LEU A CA 1
ATOM 1658 C C . LEU A 1 241 ? 15.353 35.425 13.903 1.00 37.00 1097 LEU A C 1
ATOM 1659 O O . LEU A 1 241 ? 14.135 35.510 13.664 1.00 43.61 1097 LEU A O 1
ATOM 1664 N N . LEU A 1 242 ? 16.117 34.362 13.629 1.00 34.97 1098 LEU A N 1
ATOM 1665 C CA . LEU A 1 242 ? 15.632 33.134 13.010 1.00 39.05 1098 LEU A CA 1
ATOM 1666 C C . LEU A 1 242 ? 15.470 32.048 14.065 1.00 36.48 1098 LEU A C 1
ATOM 1667 O O . LEU A 1 242 ? 16.401 31.800 14.852 1.00 35.82 1098 LEU A O 1
ATOM 1672 N N . ASN A 1 243 ? 14.303 31.422 14.094 1.00 34.19 1099 ASN A N 1
ATOM 1673 C CA . ASN A 1 243 ? 13.924 30.453 15.135 1.00 36.27 1099 ASN A CA 1
ATOM 1674 C C . ASN A 1 243 ? 13.503 29.125 14.481 1.00 35.99 1099 ASN A C 1
ATOM 1675 O O . ASN A 1 243 ? 12.538 29.050 13.689 1.00 42.06 1099 ASN A O 1
ATOM 1680 N N . TYR A 1 244 ? 14.289 28.103 14.759 1.00 33.58 1100 TYR A N 1
ATOM 1681 C CA . TYR A 1 244 ? 14.014 26.737 14.314 1.00 35.08 1100 TYR A CA 1
ATOM 1682 C C . TYR A 1 244 ? 13.831 25.820 15.555 1.00 35.22 1100 TYR A C 1
ATOM 1683 O O . TYR A 1 244 ? 14.175 26.205 16.702 1.00 35.33 1100 TYR A O 1
ATOM 1692 N N . SER A 1 245 ? 13.292 24.607 15.354 1.00 35.83 1101 SER A N 1
ATOM 1693 C CA . SER A 1 245 ? 13.050 23.721 16.478 1.00 37.01 1101 SER A CA 1
ATOM 1694 C C . SER A 1 245 ? 14.349 23.428 17.227 1.00 37.16 1101 SER A C 1
ATOM 1695 O O . SER A 1 245 ? 14.308 23.179 18.410 1.00 36.99 1101 SER A O 1
ATOM 1698 N N . ASP A 1 246 ? 15.511 23.490 16.578 1.00 36.52 1102 ASP A N 1
ATOM 1699 C CA . ASP A 1 246 ? 16.750 23.120 17.253 1.00 38.41 1102 ASP A CA 1
ATOM 1700 C C . ASP A 1 246 ? 17.567 24.277 17.808 1.00 39.15 1102 ASP A C 1
ATOM 1701 O O . ASP A 1 246 ? 18.327 24.100 18.769 1.00 35.13 1102 ASP A O 1
ATOM 1706 N N . PHE A 1 247 ? 17.413 25.461 17.224 1.00 34.83 1103 PHE A N 1
ATOM 1707 C CA . PHE A 1 247 ? 18.277 26.550 17.559 1.00 34.85 1103 PHE A CA 1
ATOM 1708 C C . PHE A 1 247 ? 17.718 27.856 17.125 1.00 32.02 1103 PHE A C 1
ATOM 1709 O O . PHE A 1 247 ? 16.855 27.893 16.282 1.00 34.20 1103 PHE A O 1
ATOM 1717 N N . SER A 1 248 ? 18.242 28.933 17.723 1.00 34.36 1104 SER A N 1
ATOM 1718 C CA . SER A 1 248 ? 17.957 30.281 17.284 1.00 34.11 1104 SER A CA 1
ATOM 1719 C C . SER A 1 248 ? 19.228 31.044 17.081 1.00 36.36 1104 SER A C 1
ATOM 1720 O O . SER A 1 248 ? 20.174 30.860 17.842 1.00 36.64 1104 SER A O 1
ATOM 1723 N N . PHE A 1 249 ? 19.230 31.935 16.062 1.00 38.17 1105 PHE A N 1
ATOM 1724 C CA . PHE A 1 249 ? 20.330 32.865 15.893 1.00 39.19 1105 PHE A CA 1
ATOM 1725 C C . PHE A 1 249 ? 19.957 34.071 15.002 1.00 40.37 1105 PHE A C 1
ATOM 1726 O O . PHE A 1 249 ? 18.893 34.118 14.347 1.00 37.94 1105 PHE A O 1
ATOM 1734 N N . PHE A 1 250 ? 20.862 35.047 14.951 1.00 40.81 1106 PHE A N 1
ATOM 1735 C CA . PHE A 1 250 ? 20.599 36.279 14.150 1.00 42.93 1106 PHE A CA 1
ATOM 1736 C C . PHE A 1 250 ? 21.263 36.263 12.750 1.00 42.49 1106 PHE A C 1
ATOM 1737 O O . PHE A 1 250 ? 22.413 35.780 12.598 1.00 42.27 1106 PHE A O 1
ATOM 1745 N N . VAL A 1 251 ? 20.608 36.856 11.754 1.00 41.41 1107 VAL A N 1
ATOM 1746 C CA . VAL A 1 251 ? 21.279 37.191 10.452 1.00 48.23 1107 VAL A CA 1
ATOM 1747 C C . VAL A 1 251 ? 21.070 38.660 10.072 1.00 58.22 1107 VAL A C 1
ATOM 1748 O O . VAL A 1 251 ? 20.235 39.355 10.716 1.00 46.85 1107 VAL A O 1
ATOM 1752 N N . ASN A 1 252 ? 21.829 39.120 9.055 1.00 60.10 1108 ASN A N 1
ATOM 1753 C CA . ASN A 1 252 ? 21.745 40.524 8.575 1.00 74.07 1108 ASN A CA 1
ATOM 1754 C C . ASN A 1 252 ? 20.810 40.902 7.404 1.00 80.68 1108 ASN A C 1
ATOM 1755 O O . ASN A 1 252 ? 20.512 42.101 7.250 1.00 85.53 1108 ASN A O 1
ATOM 1760 N N . ARG A 1 253 ? 20.369 39.947 6.585 1.00 73.63 1109 ARG A N 1
ATOM 1761 C CA . ARG A 1 253 ? 19.693 40.282 5.277 1.00 89.25 1109 ARG A CA 1
ATOM 1762 C C . ARG A 1 253 ? 20.765 40.239 4.216 1.00 84.61 1109 ARG A C 1
ATOM 1763 O O . ARG A 1 253 ? 21.729 40.962 4.302 1.00 87.61 1109 ARG A O 1
ATOM 1771 N N . ASN A 1 254 ? 20.562 39.385 3.219 1.00 86.63 1110 ASN A N 1
ATOM 1772 C CA . ASN A 1 254 ? 21.634 38.624 2.565 1.00 83.59 1110 ASN A CA 1
ATOM 1773 C C . ASN A 1 254 ? 21.989 37.414 3.418 1.00 81.26 1110 ASN A C 1
ATOM 1774 O O . ASN A 1 254 ? 22.945 36.709 3.122 1.00 86.95 1110 ASN A O 1
ATOM 1779 N N . GLY A 1 255 ? 21.210 37.162 4.469 1.00 87.14 1111 GLY A N 1
ATOM 1780 C CA . GLY A 1 255 ? 21.375 35.990 5.339 1.00 81.69 1111 GLY A CA 1
ATOM 1781 C C . GLY A 1 255 ? 22.778 35.659 5.732 1.00 68.96 1111 GLY A C 1
ATOM 1782 O O . GLY A 1 255 ? 23.212 34.496 5.616 1.00 69.64 1111 GLY A O 1
ATOM 1783 N N . TRP A 1 256 ? 23.502 36.692 6.155 1.00 62.53 1112 TRP A N 1
ATOM 1784 C CA . TRP A 1 256 ? 24.864 36.504 6.629 1.00 64.26 1112 TRP A CA 1
ATOM 1785 C C . TRP A 1 256 ? 24.781 36.614 8.141 1.00 54.36 1112 TRP A C 1
ATOM 1786 O O . TRP A 1 256 ? 24.010 37.444 8.651 1.00 48.23 1112 TRP A O 1
ATOM 1797 N N . ARG A 1 257 ? 25.541 35.777 8.855 1.00 48.40 1113 ARG A N 1
ATOM 1798 C CA . ARG A 1 257 ? 25.424 35.716 10.320 1.00 51.49 1113 ARG A CA 1
ATOM 1799 C C . ARG A 1 257 ? 25.647 37.104 10.924 1.00 55.85 1113 ARG A C 1
ATOM 1800 O O . ARG A 1 257 ? 26.437 37.885 10.412 1.00 57.54 1113 ARG A O 1
ATOM 1808 N N . ALA A 1 258 ? 24.942 37.394 12.003 1.00 49.51 1114 ALA A N 1
ATOM 1809 C CA . ALA A 1 258 ? 25.210 38.551 12.842 1.00 52.22 1114 ALA A CA 1
ATOM 1810 C C . ALA A 1 258 ? 25.308 38.071 14.314 1.00 49.81 1114 ALA A C 1
ATOM 1811 O O . ALA A 1 258 ? 24.753 37.038 14.664 1.00 48.85 1114 ALA A O 1
ATOM 1813 N N . ARG A 1 259 ? 25.981 38.860 15.162 1.00 50.12 1115 ARG A N 1
ATOM 1814 C CA . ARG A 1 259 ? 26.390 38.476 16.495 1.00 48.58 1115 ARG A CA 1
ATOM 1815 C C . ARG A 1 259 ? 26.858 37.015 16.434 1.00 55.21 1115 ARG A C 1
ATOM 1816 O O . ARG A 1 259 ? 26.159 36.101 16.928 1.00 47.91 1115 ARG A O 1
ATOM 1824 N N . PRO A 1 260 ? 28.034 36.788 15.817 1.00 54.70 1116 PRO A N 1
ATOM 1825 C CA . PRO A 1 260 ? 28.510 35.419 15.496 1.00 50.59 1116 PRO A CA 1
ATOM 1826 C C . PRO A 1 260 ? 28.812 34.577 16.711 1.00 48.83 1116 PRO A C 1
ATOM 1827 O O . PRO A 1 260 ? 28.869 33.359 16.610 1.00 49.08 1116 PRO A O 1
ATOM 1831 N N . ASP A 1 261 ? 29.005 35.211 17.869 1.00 46.60 1117 ASP A N 1
ATOM 1832 C CA . ASP A 1 261 ? 29.186 34.474 19.101 1.00 50.50 1117 ASP A CA 1
ATOM 1833 C C . ASP A 1 261 ? 27.901 34.137 19.881 1.00 49.74 1117 ASP A C 1
ATOM 1834 O O . ASP A 1 261 ? 27.964 33.488 20.950 1.00 48.59 1117 ASP A O 1
ATOM 1839 N N . TRP A 1 262 ? 26.758 34.505 19.314 1.00 48.23 1118 TRP A N 1
ATOM 1840 C CA . TRP A 1 262 ? 25.439 34.407 19.991 1.00 45.94 1118 TRP A CA 1
ATOM 1841 C C . TRP A 1 262 ? 24.699 33.297 19.351 1.00 39.76 1118 TRP A C 1
ATOM 1842 O O . TRP A 1 262 ? 24.499 33.297 18.133 1.00 38.51 1118 TRP A O 1
ATOM 1853 N N . LYS A 1 263 ? 24.290 32.335 20.174 1.00 39.29 1119 LYS A N 1
ATOM 1854 C CA . LYS A 1 263 ? 23.542 31.177 19.696 1.00 38.87 1119 LYS A CA 1
ATOM 1855 C C . LYS A 1 263 ? 22.767 30.516 20.882 1.00 41.27 1119 LYS A C 1
ATOM 1856 O O . LYS A 1 263 ? 23.349 30.303 21.982 1.00 43.46 1119 LYS A O 1
ATOM 1862 N N . ILE A 1 264 ? 21.504 30.129 20.624 1.00 39.52 1120 ILE A N 1
ATOM 1863 C CA . ILE A 1 264 ? 20.691 29.331 21.581 1.00 32.86 1120 ILE A CA 1
ATOM 1864 C C . ILE A 1 264 ? 20.440 28.001 20.933 1.00 31.82 1120 ILE A C 1
ATOM 1865 O O . ILE A 1 264 ? 20.070 27.931 19.761 1.00 35.24 1120 ILE A O 1
ATOM 1870 N N . SER A 1 265 ? 20.632 26.947 21.702 1.00 34.95 1121 SER A N 1
ATOM 1871 C CA . SER A 1 265 ? 20.168 25.617 21.339 1.00 34.73 1121 SER A CA 1
ATOM 1872 C C . SER A 1 265 ? 19.040 25.287 22.307 1.00 33.03 1121 SER A C 1
ATOM 1873 O O . SER A 1 265 ? 19.277 25.259 23.524 1.00 30.47 1121 SER A O 1
ATOM 1876 N N . TRP A 1 266 ? 17.856 24.965 21.794 1.00 35.34 1122 TRP A N 1
ATOM 1877 C CA . TRP A 1 266 ? 16.668 24.741 22.693 1.00 30.96 1122 TRP A CA 1
ATOM 1878 C C . TRP A 1 266 ? 16.753 23.378 23.375 1.00 34.95 1122 TRP A C 1
ATOM 1879 O O . TRP A 1 266 ? 17.210 22.376 22.772 1.00 35.19 1122 TRP A O 1
ATOM 1890 N N . GLU A 1 267 ? 16.354 23.332 24.642 1.00 31.76 1123 GLU A N 1
ATOM 1891 C CA . GLU A 1 267 ? 16.260 22.051 25.373 1.00 34.14 1123 GLU A CA 1
ATOM 1892 C C . GLU A 1 267 ? 15.302 21.085 24.823 1.00 35.84 1123 GLU A C 1
ATOM 1893 O O . GLU A 1 267 ? 15.612 19.920 24.823 1.00 37.05 1123 GLU A O 1
ATOM 1899 N N . GLY A 1 268 ? 14.163 21.541 24.303 1.00 34.63 1124 GLY A N 1
ATOM 1900 C CA . GLY A 1 268 ? 13.131 20.638 23.736 1.00 36.65 1124 GLY A CA 1
ATOM 1901 C C . GLY A 1 268 ? 13.051 20.713 22.217 1.00 34.95 1124 GLY A C 1
ATOM 1902 O O . GLY A 1 268 ? 14.034 21.010 21.555 1.00 35.85 1124 GLY A O 1
ATOM 1903 N N . ASN A 1 269 ? 11.871 20.430 21.689 1.00 36.45 1125 ASN A N 1
ATOM 1904 C CA . ASN A 1 269 ? 11.549 20.560 20.252 1.00 35.58 1125 ASN A CA 1
ATOM 1905 C C . ASN A 1 269 ? 10.418 21.569 20.049 1.00 35.69 1125 ASN A C 1
ATOM 1906 O O . ASN A 1 269 ? 9.290 21.210 19.800 1.00 34.76 1125 ASN A O 1
ATOM 1911 N N . PRO A 1 270 ? 10.723 22.866 20.216 1.00 36.66 1126 PRO A N 1
ATOM 1912 C CA . PRO A 1 270 ? 9.630 23.875 20.193 1.00 33.45 1126 PRO A CA 1
ATOM 1913 C C . PRO A 1 270 ? 8.915 23.920 18.840 1.00 37.48 1126 PRO A C 1
ATOM 1914 O O . PRO A 1 270 ? 9.542 23.729 17.799 1.00 34.44 1126 PRO A O 1
ATOM 1918 N N . ASN A 1 271 ? 7.602 24.115 18.881 1.00 33.37 1127 ASN A N 1
ATOM 1919 C CA . ASN A 1 271 ? 6.783 24.227 17.662 1.00 32.09 1127 ASN A CA 1
ATOM 1920 C C . ASN A 1 271 ? 6.249 25.681 17.524 1.00 32.15 1127 ASN A C 1
ATOM 1921 O O . ASN A 1 271 ? 5.514 25.965 16.597 1.00 33.62 1127 ASN A O 1
ATOM 1926 N N . ALA A 1 272 ? 6.558 26.581 18.465 1.00 30.80 1128 ALA A N 1
ATOM 1927 C CA . ALA A 1 272 ? 6.107 27.995 18.342 1.00 32.91 1128 ALA A CA 1
ATOM 1928 C C . ALA A 1 272 ? 6.982 28.911 19.164 1.00 34.46 1128 ALA A C 1
ATOM 1929 O O . ALA A 1 272 ? 7.635 28.439 20.137 1.00 33.35 1128 ALA A O 1
ATOM 1931 N N . PHE A 1 273 ? 6.997 30.201 18.793 1.00 32.12 1129 PHE A N 1
ATOM 1932 C CA . PHE A 1 273 ? 7.853 31.178 19.423 1.00 30.33 1129 PHE A CA 1
ATOM 1933 C C . PHE A 1 273 ? 7.110 32.504 19.607 1.00 35.94 1129 PHE A C 1
ATOM 1934 O O . PHE A 1 273 ? 6.263 32.835 18.822 1.00 34.16 1129 PHE A O 1
ATOM 1942 N N . ALA A 1 274 ? 7.475 33.257 20.629 1.00 33.75 1130 ALA A N 1
ATOM 1943 C CA . ALA A 1 274 ? 7.091 34.637 20.774 1.00 37.75 1130 ALA A CA 1
ATOM 1944 C C . ALA A 1 274 ? 8.181 35.501 21.378 1.00 40.33 1130 ALA A C 1
AT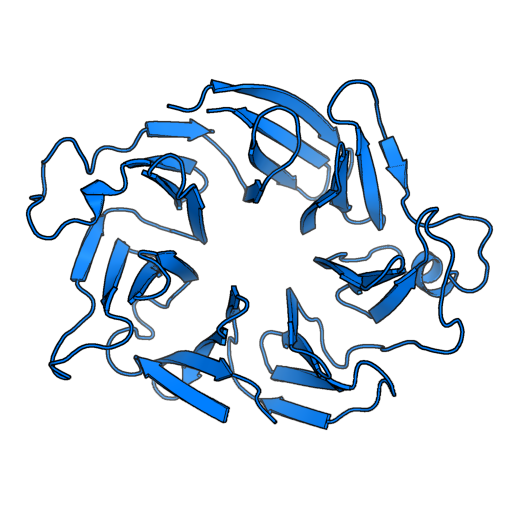OM 1945 O O . ALA A 1 274 ? 8.946 35.049 22.271 1.00 38.61 1130 ALA A O 1
ATOM 1947 N N . LEU A 1 275 ? 8.231 36.748 20.918 1.00 40.80 1131 LEU A N 1
ATOM 1948 C CA . LEU A 1 275 ? 9.172 37.749 21.443 1.00 46.77 1131 LEU A CA 1
ATOM 1949 C C . LEU A 1 275 ? 8.463 38.814 22.297 1.00 45.99 1131 LEU A C 1
ATOM 1950 O O . LEU A 1 275 ? 7.529 39.473 21.852 1.00 45.70 1131 LEU A O 1
ATOM 1955 N N . SER A 1 276 ? 8.865 38.943 23.555 1.00 45.96 1132 SER A N 1
ATOM 1956 C CA . SER A 1 276 ? 8.420 40.041 24.435 1.00 42.75 1132 SER A CA 1
ATOM 1957 C C . SER A 1 276 ? 9.635 40.652 25.152 1.00 41.42 1132 SER A C 1
ATOM 1958 O O . SER A 1 276 ? 9.960 40.292 26.301 1.00 44.37 1132 SER A O 1
ATOM 1961 N N . TYR A 1 277 ? 10.300 41.564 24.457 1.00 41.88 1133 TYR A N 1
ATOM 1962 C CA . TYR A 1 277 ? 11.618 42.151 24.875 1.00 47.02 1133 TYR A CA 1
ATOM 1963 C C . TYR A 1 277 ? 11.678 42.408 26.376 1.00 46.67 1133 TYR A C 1
ATOM 1964 O O . TYR A 1 277 ? 10.707 42.906 26.924 1.00 55.59 1133 TYR A O 1
ATOM 1973 N N . PRO A 1 278 ? 12.751 42.018 27.097 1.00 45.18 1134 PRO A N 1
ATOM 1974 C CA . PRO A 1 278 ? 13.973 41.383 26.611 1.00 43.62 1134 PRO A CA 1
ATOM 1975 C C . PRO A 1 278 ? 13.894 39.822 26.553 1.00 47.79 1134 PRO A C 1
ATOM 1976 O O . PRO A 1 278 ? 14.947 39.169 26.608 1.00 39.21 1134 PRO A O 1
ATOM 1980 N N . TYR A 1 279 ? 12.699 39.231 26.407 1.00 38.91 1135 TYR A N 1
ATOM 1981 C CA . TYR A 1 279 ? 12.608 37.751 26.462 1.00 41.96 1135 TYR A CA 1
ATOM 1982 C C . TYR A 1 279 ? 12.240 37.109 25.133 1.00 42.25 1135 TYR A C 1
ATOM 1983 O O . TYR A 1 279 ? 11.569 37.704 24.304 1.00 41.36 1135 TYR A O 1
ATOM 1992 N N .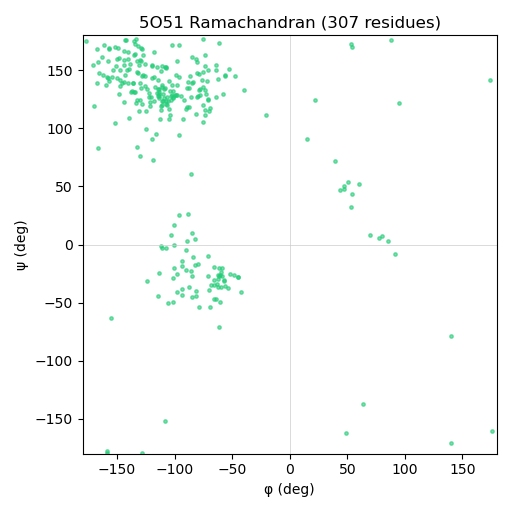 ILE A 1 280 ? 12.735 35.883 24.918 1.00 39.79 1136 ILE A N 1
ATOM 1993 C CA . ILE A 1 280 ? 12.338 35.072 23.773 1.00 36.15 1136 ILE A CA 1
ATOM 1994 C C . ILE A 1 280 ? 11.804 33.813 24.411 1.00 37.27 1136 ILE A C 1
ATOM 1995 O O . ILE A 1 280 ? 12.484 33.216 25.308 1.00 40.28 1136 ILE A O 1
ATOM 2000 N N . LEU A 1 281 ? 10.556 33.445 24.030 1.00 31.60 1137 LEU A N 1
ATOM 2001 C CA . LEU A 1 281 ? 9.866 32.302 24.628 1.00 31.64 1137 LEU A CA 1
ATOM 2002 C C . LEU A 1 281 ? 9.693 31.201 23.575 1.00 33.89 1137 LEU A C 1
ATOM 2003 O O . LEU A 1 281 ? 9.188 31.463 22.495 1.00 32.03 1137 LEU A O 1
ATOM 2008 N N . ALA A 1 282 ? 10.147 29.991 23.879 1.00 32.41 1138 ALA A N 1
ATOM 2009 C CA . ALA A 1 282 ? 9.971 28.813 22.993 1.00 28.41 1138 ALA A CA 1
ATOM 2010 C C . ALA A 1 282 ? 8.934 27.876 23.573 1.00 31.86 1138 ALA A C 1
ATOM 2011 O O . ALA A 1 282 ? 9.133 27.386 24.677 1.00 30.33 1138 ALA A O 1
ATOM 2013 N N . PHE A 1 283 ? 7.814 27.596 22.859 1.00 30.02 1139 PHE A N 1
ATOM 2014 C CA . PHE A 1 283 ? 6.784 26.670 23.402 1.00 29.76 1139 PHE A CA 1
ATOM 2015 C C . PHE A 1 283 ? 6.992 25.279 22.810 1.00 29.11 1139 PHE A C 1
ATOM 2016 O O . PHE A 1 283 ? 7.027 25.162 21.583 1.00 33.05 1139 PHE A O 1
ATOM 2024 N N . GLU A 1 284 ? 7.064 24.250 23.661 1.00 29.35 1140 GLU A N 1
ATOM 2025 C CA . GLU A 1 284 ? 7.164 22.840 23.269 1.00 32.97 1140 GLU A CA 1
ATOM 2026 C C . GLU A 1 284 ? 6.036 22.136 24.028 1.00 31.81 1140 GLU A C 1
ATOM 2027 O O . GLU A 1 284 ? 5.560 22.661 25.022 1.00 29.78 1140 GLU A O 1
ATOM 2033 N N . PRO A 1 285 ? 5.629 20.905 23.628 1.00 38.02 1141 PRO A N 1
ATOM 2034 C CA . PRO A 1 285 ? 4.467 20.330 24.332 1.00 38.69 1141 PRO A CA 1
ATOM 2035 C C . PRO A 1 285 ? 4.586 20.186 25.851 1.00 35.41 1141 PRO A C 1
ATOM 2036 O O . PRO A 1 285 ? 3.569 20.322 26.555 1.00 37.73 1141 PRO A O 1
ATOM 2040 N N . ASN A 1 286 ? 5.790 19.966 26.376 1.00 31.66 1142 ASN A N 1
ATOM 2041 C CA . ASN A 1 286 ? 5.957 19.710 27.820 1.00 31.30 1142 ASN A CA 1
ATOM 2042 C C . ASN A 1 286 ? 6.571 20.858 28.556 1.00 31.33 1142 ASN A C 1
ATOM 2043 O O . ASN A 1 286 ? 6.629 20.840 29.778 1.00 32.13 1142 ASN A O 1
ATOM 2048 N N . PHE A 1 287 ? 6.945 21.922 27.874 1.00 30.93 1143 PHE A N 1
ATOM 2049 C CA . PHE A 1 287 ? 7.442 23.103 28.625 1.00 31.11 1143 PHE A CA 1
ATOM 2050 C C . PHE A 1 287 ? 7.648 24.336 27.802 1.00 27.88 1143 PHE A C 1
ATOM 2051 O O . PHE A 1 287 ? 7.917 24.298 26.613 1.00 30.00 1143 PHE A O 1
ATOM 2059 N N . ILE A 1 288 ? 7.577 25.467 28.470 1.00 27.26 1144 ILE A N 1
ATOM 2060 C CA . ILE A 1 288 ? 7.953 26.747 27.880 1.00 29.09 1144 ILE A CA 1
ATOM 2061 C C . ILE A 1 288 ? 9.348 27.119 28.394 1.00 31.36 1144 ILE A C 1
ATOM 2062 O O . ILE A 1 288 ? 9.550 27.172 29.600 1.00 31.86 1144 ILE A O 1
ATOM 2067 N N . GLU A 1 289 ? 10.265 27.411 27.472 1.00 31.50 1145 GLU A N 1
ATOM 2068 C CA . GLU A 1 289 ? 11.633 27.860 27.804 1.00 32.81 1145 GLU A CA 1
ATOM 2069 C C . GLU A 1 289 ? 11.772 29.327 27.536 1.00 29.78 1145 GLU A C 1
ATOM 2070 O O . GLU A 1 289 ? 11.624 29.759 26.409 1.00 31.00 1145 GLU A O 1
ATOM 2076 N N . ILE A 1 290 ? 12.164 30.056 28.562 1.00 30.32 1146 ILE A N 1
ATOM 2077 C CA . ILE A 1 290 ? 12.338 31.531 28.470 1.00 36.21 1146 ILE A CA 1
ATOM 2078 C C . ILE A 1 290 ? 13.839 31.976 28.589 1.00 35.25 1146 ILE A C 1
ATOM 2079 O O . ILE A 1 290 ? 14.474 31.705 29.610 1.00 35.53 1146 ILE A O 1
ATOM 2084 N N . ARG A 1 291 ? 14.370 32.571 27.490 1.00 35.58 1147 ARG A N 1
ATOM 2085 C CA . ARG A 1 291 ? 15.742 33.111 27.438 1.00 37.12 1147 ARG A CA 1
ATOM 2086 C C . ARG A 1 291 ? 15.760 34.653 27.254 1.00 38.58 1147 ARG A C 1
ATOM 2087 O O . ARG A 1 291 ? 14.866 35.243 26.607 1.00 36.64 1147 ARG A O 1
ATOM 2095 N N . HIS A 1 292 ? 16.854 35.247 27.761 1.00 37.50 1148 HIS A N 1
ATOM 2096 C CA . HIS A 1 292 ? 17.228 36.671 27.546 1.00 36.15 1148 HIS A CA 1
ATOM 2097 C C . HIS A 1 292 ? 17.801 36.935 26.155 1.00 39.34 1148 HIS A C 1
ATOM 2098 O O . HIS A 1 292 ? 18.799 36.373 25.773 1.00 37.21 1148 HIS A O 1
ATOM 2105 N N . ILE A 1 293 ? 17.174 37.804 25.384 1.00 35.74 1149 ILE A N 1
ATOM 2106 C CA . ILE A 1 293 ? 17.602 38.092 24.015 1.00 39.40 1149 ILE A CA 1
ATOM 2107 C C . ILE A 1 293 ? 19.013 38.701 23.884 1.00 40.96 1149 ILE A C 1
ATOM 2108 O O . ILE A 1 293 ? 19.658 38.541 22.878 1.00 43.27 1149 ILE A O 1
ATOM 2113 N N . GLU A 1 294 ? 19.471 39.449 24.875 1.00 41.78 1150 GLU A N 1
ATOM 2114 C CA . GLU A 1 294 ? 20.827 40.006 24.830 1.00 44.30 1150 GLU A CA 1
ATOM 2115 C C . GLU A 1 294 ? 21.878 38.997 25.202 1.00 43.52 1150 GLU A C 1
ATOM 2116 O O . GLU A 1 294 ? 22.848 38.775 24.424 1.00 43.15 1150 GLU A O 1
ATOM 2122 N N . THR A 1 295 ? 21.713 38.380 26.367 1.00 38.25 1151 THR A N 1
ATOM 2123 C CA . THR A 1 295 ? 22.774 37.515 26.868 1.00 43.05 1151 THR A CA 1
ATOM 2124 C C . THR A 1 295 ? 22.665 36.067 26.436 1.00 46.45 1151 THR A C 1
ATOM 2125 O O . THR A 1 295 ? 23.641 35.350 26.531 1.00 43.54 1151 THR A O 1
ATOM 2129 N N . SER A 1 296 ? 21.455 35.631 26.069 1.00 39.53 1152 SER A N 1
ATOM 2130 C CA . SER A 1 296 ? 21.100 34.272 25.596 1.00 34.35 1152 SER A CA 1
ATOM 2131 C C . SER A 1 296 ? 21.004 33.290 26.710 1.00 35.61 1152 SER A C 1
ATOM 2132 O O . SER A 1 296 ? 20.662 32.128 26.466 1.00 37.94 1152 SER A O 1
ATOM 2135 N N . GLU A 1 297 ? 21.133 33.774 27.926 1.00 34.36 1153 GLU A N 1
ATOM 2136 C CA . GLU A 1 297 ? 21.020 32.936 29.111 1.00 42.23 1153 GLU A CA 1
ATOM 2137 C C . GLU A 1 297 ? 19.562 32.514 29.416 1.00 41.69 1153 GLU A C 1
ATOM 2138 O O . GLU A 1 297 ? 18.596 33.258 29.128 1.00 40.07 1153 GLU A O 1
ATOM 2144 N N . LEU A 1 298 ? 19.456 31.379 30.090 1.00 37.31 1154 LEU A N 1
ATOM 2145 C CA . LEU A 1 298 ? 18.230 30.780 30.559 1.00 38.60 1154 LEU A CA 1
ATOM 2146 C C . LEU A 1 298 ? 17.656 31.591 31.713 1.00 44.04 1154 LEU A C 1
ATOM 2147 O O . LEU A 1 298 ? 18.332 31.802 32.695 1.00 39.81 1154 LEU A O 1
ATOM 2152 N N . ILE A 1 299 ? 16.398 32.019 31.595 1.00 39.17 1155 ILE A N 1
ATOM 2153 C CA . ILE A 1 299 ? 15.705 32.737 32.677 1.00 38.47 1155 ILE A CA 1
ATOM 2154 C C . ILE A 1 299 ? 14.752 31.840 33.434 1.00 41.05 1155 ILE A C 1
ATOM 2155 O O . ILE A 1 299 ? 14.755 31.888 34.652 1.00 43.32 1155 ILE A O 1
ATOM 2160 N N . HIS A 1 300 ? 13.882 31.085 32.736 1.00 40.54 1156 HIS A N 1
ATOM 2161 C CA . HIS A 1 300 ? 12.833 30.305 33.407 1.00 39.94 1156 HIS A CA 1
ATOM 2162 C C . HIS A 1 300 ? 12.384 29.162 32.489 1.00 35.96 1156 HIS A C 1
ATOM 2163 O O . HIS A 1 300 ? 12.412 29.252 31.250 1.00 32.87 1156 HIS A O 1
ATOM 2170 N N . ILE A 1 301 ? 12.096 28.025 33.099 1.00 34.50 1157 ILE A N 1
ATOM 2171 C CA . ILE A 1 301 ? 11.364 26.950 32.454 1.00 37.83 1157 ILE A CA 1
ATOM 2172 C C . ILE A 1 301 ? 9.990 26.789 33.165 1.00 41.64 1157 ILE A C 1
ATOM 2173 O O . ILE A 1 301 ? 9.922 26.619 34.397 1.00 36.66 1157 ILE A O 1
ATOM 2178 N N . MET A 1 302 ? 8.900 26.759 32.388 1.00 41.71 1158 MET A N 1
ATOM 2179 C CA . MET A 1 302 ? 7.500 26.507 32.968 1.00 35.30 1158 MET A CA 1
ATOM 2180 C C . MET A 1 302 ? 7.007 25.150 32.446 1.00 32.73 1158 MET A C 1
ATOM 2181 O O . MET A 1 302 ? 6.749 25.000 31.245 1.00 35.37 1158 MET A O 1
ATOM 2186 N N . THR A 1 303 ? 6.944 24.123 33.290 1.00 34.03 1159 THR A N 1
ATOM 2187 C CA . THR A 1 303 ? 6.628 22.779 32.801 1.00 35.51 1159 THR A CA 1
ATOM 2188 C C . THR A 1 303 ? 5.100 22.610 32.708 1.00 34.85 1159 THR A C 1
ATOM 2189 O O . THR A 1 303 ? 4.399 23.367 33.277 1.00 32.72 1159 THR A O 1
ATOM 2193 N N . GLY A 1 304 ? 4.634 21.632 31.944 1.00 36.10 1160 GLY A N 1
ATOM 2194 C CA . GLY A 1 304 ? 3.230 21.290 31.874 1.00 40.63 1160 GLY A CA 1
ATOM 2195 C C . GLY A 1 304 ? 2.998 20.221 30.867 1.00 38.53 1160 GLY A C 1
ATOM 2196 O O . GLY A 1 304 ? 3.915 19.498 30.460 1.00 39.73 1160 GLY A O 1
ATOM 2197 N N . LYS A 1 305 ? 1.766 20.131 30.444 1.00 41.59 1161 LYS A N 1
ATOM 2198 C CA . LYS A 1 305 ? 1.330 19.076 29.550 1.00 41.27 1161 LYS A CA 1
ATOM 2199 C C . LYS A 1 305 ? 0.449 19.582 28.388 1.00 36.36 1161 LYS A C 1
ATOM 2200 O O . LYS A 1 305 ? -0.445 20.351 28.587 1.00 32.56 1161 LYS A O 1
ATOM 2206 N N . ASN A 1 306 ? 0.756 19.178 27.170 1.00 34.80 1162 ASN A N 1
ATOM 2207 C CA . ASN A 1 306 ? 0.037 19.600 25.978 1.00 39.84 1162 ASN A CA 1
ATOM 2208 C C . ASN A 1 306 ? -0.099 21.151 25.944 1.00 37.34 1162 ASN A C 1
ATOM 2209 O O . ASN A 1 306 ? -1.176 21.703 25.827 1.00 32.71 1162 ASN A O 1
ATOM 2214 N N . ILE A 1 307 ? 1.030 21.828 26.060 1.00 36.28 1163 ILE A N 1
ATOM 2215 C CA . ILE A 1 307 ? 1.094 23.299 25.960 1.00 37.13 1163 ILE A CA 1
ATOM 2216 C C . ILE A 1 307 ? 1.021 23.686 24.516 1.00 34.60 1163 ILE A C 1
ATOM 2217 O O . ILE A 1 307 ? 1.731 23.107 23.734 1.00 35.30 1163 ILE A O 1
ATOM 2222 N N . ARG A 1 308 ? 0.126 24.601 24.158 1.00 35.62 1164 ARG A N 1
ATOM 2223 C CA . ARG A 1 308 ? -0.079 25.096 22.762 1.00 32.93 1164 ARG A CA 1
ATOM 2224 C C . ARG A 1 308 ? -0.013 26.644 22.828 1.00 34.17 1164 ARG A C 1
ATOM 2225 O O . ARG A 1 308 ? -0.845 27.259 23.529 1.00 34.11 1164 ARG A O 1
ATOM 2233 N N . MET A 1 309 ? 0.904 27.272 22.104 1.00 31.54 1165 MET A N 1
ATOM 2234 C CA . MET A 1 309 ? 0.841 28.723 21.986 1.00 33.63 1165 MET A CA 1
ATOM 2235 C C . MET A 1 309 ? -0.353 29.136 21.119 1.00 33.79 1165 MET A C 1
ATOM 2236 O O . MET A 1 309 ? -0.474 28.698 19.988 1.00 35.02 1165 MET A O 1
ATOM 2241 N N . LEU A 1 310 ? -1.243 29.990 21.625 1.00 34.05 1166 LEU A N 1
ATOM 2242 C CA . LEU A 1 310 ? -2.445 30.366 20.832 1.00 33.37 1166 LEU A CA 1
ATOM 2243 C C . LEU A 1 310 ? -2.323 31.633 19.991 1.00 35.12 1166 LEU A C 1
ATOM 2244 O O . LEU A 1 310 ? -2.748 31.639 18.865 1.00 29.79 1166 LEU A O 1
ATOM 2249 N N . HIS A 1 311 ? -1.754 32.699 20.541 1.00 32.57 1167 HIS A N 1
ATOM 2250 C CA . HIS A 1 311 ? -1.698 33.992 19.873 1.00 34.03 1167 HIS A CA 1
ATOM 2251 C C . HIS A 1 311 ? -0.712 34.898 20.644 1.00 35.26 1167 HIS A C 1
ATOM 2252 O O . HIS A 1 311 ? -0.715 34.974 21.881 1.00 37.36 1167 HIS A O 1
ATOM 2259 N N . SER A 1 312 ? 0.061 35.630 19.877 1.00 38.68 1168 SER A N 1
ATOM 2260 C CA . SER A 1 312 ? 1.001 36.573 20.402 1.00 40.54 1168 SER A CA 1
ATOM 2261 C C . SER A 1 312 ? 0.668 37.976 19.837 1.00 37.89 1168 SER A C 1
ATOM 2262 O O . SER A 1 312 ? 0.697 38.166 18.646 1.00 34.25 1168 SER A O 1
ATOM 2265 N N . SER A 1 313 ? 0.421 38.941 20.696 1.00 43.90 1169 SER A N 1
ATOM 2266 C CA . SER A 1 313 ? 0.211 40.358 20.232 1.00 45.83 1169 SER A CA 1
ATOM 2267 C C . SER A 1 313 ? 1.036 41.320 21.102 1.00 45.82 1169 SER A C 1
ATOM 2268 O O . SER A 1 313 ? 1.591 40.899 22.132 1.00 37.31 1169 SER A O 1
ATOM 2271 N N . THR A 1 314 ? 1.009 42.621 20.771 1.00 43.17 1170 THR A N 1
ATOM 2272 C CA . THR A 1 314 ? 1.744 43.623 21.574 1.00 47.13 1170 THR A CA 1
ATOM 2273 C C . THR A 1 314 ? 1.195 43.614 22.989 1.00 48.60 1170 THR A C 1
ATOM 2274 O O . THR A 1 314 ? 1.925 43.926 23.903 1.00 52.08 1170 THR A O 1
ATOM 2278 N N . ARG A 1 315 ? -0.089 43.233 23.153 1.00 49.30 1171 ARG A N 1
ATOM 2279 C CA . ARG A 1 315 ? -0.774 43.122 24.469 1.00 57.12 1171 ARG A CA 1
ATOM 2280 C C . ARG A 1 315 ? -0.270 41.964 25.360 1.00 57.48 1171 ARG A C 1
ATOM 2281 O O . ARG A 1 315 ? 0.067 42.170 26.534 1.00 49.15 1171 ARG A O 1
ATOM 2289 N N . GLU A 1 316 ? -0.267 40.737 24.808 1.00 44.83 1172 GLU A N 1
ATOM 2290 C CA . GLU A 1 316 ? -0.062 39.555 25.621 1.00 40.93 1172 GLU A CA 1
ATOM 2291 C C . GLU A 1 316 ? 0.214 38.350 24.757 1.00 33.53 1172 GLU A C 1
ATOM 2292 O O . GLU A 1 316 ? 0.066 38.393 23.561 1.00 39.22 1172 GLU A O 1
ATOM 2298 N N . ILE A 1 317 ? 0.655 37.292 25.392 1.00 35.11 1173 ILE A N 1
ATOM 2299 C CA . ILE A 1 317 ? 0.755 35.969 24.750 1.00 34.12 1173 ILE A CA 1
ATOM 2300 C C . ILE A 1 317 ? -0.284 35.092 25.400 1.00 34.01 1173 ILE A C 1
ATOM 2301 O O . ILE A 1 317 ? -0.260 34.876 26.605 1.00 32.64 1173 ILE A O 1
ATOM 2306 N N . LEU A 1 318 ? -1.206 34.586 24.589 1.00 33.84 1174 LEU A N 1
ATOM 2307 C CA . LEU A 1 318 ? -2.215 33.637 25.048 1.00 31.63 1174 LEU A CA 1
ATOM 2308 C C . LEU A 1 318 ? -1.786 32.187 24.705 1.00 29.65 1174 LEU A C 1
ATOM 2309 O O . LEU A 1 318 ? -1.289 31.902 23.573 1.00 28.37 1174 LEU A O 1
ATOM 2314 N N . TYR A 1 319 ? -1.991 31.280 25.665 1.00 30.13 1175 TYR A N 1
ATOM 2315 C CA . TYR A 1 319 ? -1.617 29.886 25.488 1.00 28.48 1175 TYR A CA 1
ATOM 2316 C C . TYR A 1 319 ? -2.547 28.989 26.280 1.00 31.73 1175 TYR A C 1
ATOM 2317 O O . TYR A 1 319 ? -3.274 29.485 27.096 1.00 30.14 1175 TYR A O 1
ATOM 2326 N N . ALA A 1 320 ? -2.606 27.693 25.906 1.00 32.97 1176 ALA A N 1
ATOM 2327 C CA . ALA A 1 320 ? -3.368 26.673 26.620 1.00 32.93 1176 ALA A CA 1
ATOM 2328 C C . ALA A 1 320 ? -2.523 25.521 27.146 1.00 31.76 1176 ALA A C 1
ATOM 2329 O O . ALA A 1 320 ? -1.500 25.196 26.558 1.00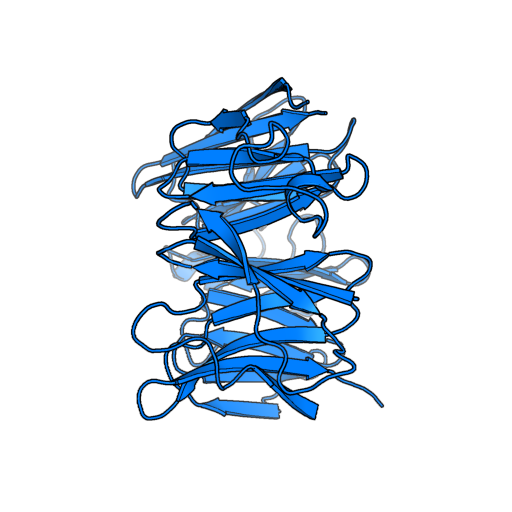 35.00 1176 ALA A O 1
ATOM 2331 N N . TYR A 1 321 ? -2.991 24.891 28.207 1.00 33.28 1177 TYR A N 1
ATOM 2332 C CA . TYR A 1 321 ? -2.350 23.709 28.787 1.00 38.30 1177 TYR A CA 1
ATOM 2333 C C . TYR A 1 321 ? -3.391 22.811 29.480 1.00 37.01 1177 TYR A C 1
ATOM 2334 O O . TYR A 1 321 ? -4.450 23.304 29.925 1.00 33.63 1177 TYR A O 1
ATOM 2343 N N . GLU A 1 322 ? -3.100 21.506 29.571 1.00 38.96 1178 GLU A N 1
ATOM 2344 C CA . GLU A 1 322 ? -3.948 20.530 30.321 1.00 41.93 1178 GLU A CA 1
ATOM 2345 C C . GLU A 1 322 ? -3.584 20.565 31.786 1.00 44.40 1178 GLU A C 1
ATOM 2346 O O . GLU A 1 322 ? -2.420 20.568 32.142 1.00 43.66 1178 GLU A O 1
ATOM 2352 N N . ASP A 1 323 ? -4.572 20.489 32.643 1.00 43.70 1179 ASP A N 1
ATOM 2353 C CA . ASP A 1 323 ? -4.361 20.395 34.071 1.00 50.90 1179 ASP A CA 1
ATOM 2354 C C . ASP A 1 323 ? -5.180 19.203 34.592 1.00 52.75 1179 ASP A C 1
ATOM 2355 O O . ASP A 1 323 ? -6.008 18.657 33.846 1.00 53.25 1179 ASP A O 1
ATOM 2360 N N . GLU A 1 324 ? -4.998 18.769 35.832 1.00 48.65 1180 GLU A N 1
ATOM 2361 C CA . GLU A 1 324 ? -5.738 17.544 36.235 1.00 58.92 1180 GLU A CA 1
ATOM 2362 C C . GLU A 1 324 ? -7.215 17.850 36.644 1.00 55.16 1180 GLU A C 1
ATOM 2363 O O . GLU A 1 324 ? -7.597 19.006 36.792 1.00 52.14 1180 GLU A O 1
ATOM 2369 N N . GLY A 1 325 ? -8.124 16.883 36.641 1.00 57.10 1181 GLY A N 1
ATOM 2370 C CA . GLY A 1 325 ? -8.476 16.186 35.458 1.00 65.42 1181 GLY A CA 1
ATOM 2371 C C . GLY A 1 325 ? -9.908 16.527 34.993 1.00 49.66 1181 GLY A C 1
ATOM 2372 O O . GLY A 1 325 ? -10.786 16.911 35.752 1.00 46.65 1181 GLY A O 1
ATOM 2373 N N . GLY A 1 326 ? -10.203 16.423 33.720 1.00 53.64 1182 GLY A N 1
ATOM 2374 C CA . GLY A 1 326 ? -9.366 16.805 32.665 1.00 58.14 1182 GLY A CA 1
ATOM 2375 C C . GLY A 1 326 ? -9.858 18.212 32.339 1.00 50.49 1182 GLY A C 1
ATOM 2376 O O . GLY A 1 326 ? -10.831 18.362 31.610 1.00 42.14 1182 GLY A O 1
ATOM 2377 N N . GLU A 1 327 ? -9.205 19.212 32.944 1.00 44.28 1183 GLU A N 1
ATOM 2378 C CA . GLU A 1 327 ? -9.410 20.605 32.615 1.00 40.47 1183 GLU A CA 1
ATOM 2379 C C . GLU A 1 327 ? -8.490 20.997 31.450 1.00 43.92 1183 GLU A C 1
ATOM 2380 O O . GLU A 1 327 ? -7.388 20.459 31.340 1.00 41.62 1183 GLU A O 1
ATOM 2386 N N . ASP A 1 328 ? -8.960 21.884 30.556 1.00 35.94 1184 ASP A N 1
ATOM 2387 C CA . ASP A 1 328 ? -8.116 22.511 29.566 1.00 36.87 1184 ASP A CA 1
ATOM 2388 C C . ASP A 1 328 ? -8.093 23.963 30.051 1.00 39.77 1184 ASP A C 1
ATOM 2389 O O . ASP A 1 328 ? -9.133 24.508 30.365 1.00 38.78 1184 ASP A O 1
ATOM 2394 N N . VAL A 1 329 ? -6.935 24.611 30.064 1.00 33.08 1185 VAL A N 1
ATOM 2395 C CA . VAL A 1 329 ? -6.867 25.945 30.661 1.00 36.80 1185 VAL A CA 1
ATOM 2396 C C . VAL A 1 329 ? -6.316 26.946 29.620 1.00 35.84 1185 VAL A C 1
ATOM 2397 O O . VAL A 1 329 ? -5.306 26.678 28.933 1.00 33.60 1185 VAL A O 1
ATOM 2401 N N . VAL A 1 330 ? -6.958 28.083 29.513 1.00 34.33 1186 VAL A N 1
ATOM 2402 C CA . VAL A 1 330 ? -6.459 29.226 28.754 1.00 35.80 1186 VAL A CA 1
ATOM 2403 C C . VAL A 1 330 ? -5.846 30.292 29.684 1.00 35.30 1186 VAL A C 1
ATOM 2404 O O . VAL A 1 330 ? -6.413 30.624 30.750 1.00 37.55 1186 VAL A O 1
ATOM 2408 N N . ALA A 1 331 ? -4.642 30.749 29.315 1.00 36.09 1187 ALA A N 1
ATOM 2409 C CA . ALA A 1 331 ? -3.879 31.709 30.174 1.00 34.14 1187 ALA A CA 1
ATOM 2410 C C . ALA A 1 331 ? -3.187 32.755 29.362 1.00 34.45 1187 ALA A C 1
ATOM 2411 O O . ALA A 1 331 ? -3.066 32.661 28.143 1.00 36.27 1187 ALA A O 1
ATOM 2413 N N . SER A 1 332 ? -2.747 33.800 30.047 1.00 37.66 1188 SER A N 1
ATOM 2414 C CA . SER A 1 332 ? -2.109 34.960 29.450 1.00 38.86 1188 SER A CA 1
ATOM 2415 C C . SER A 1 332 ? -0.754 35.227 30.090 1.00 39.89 1188 SER A C 1
ATOM 2416 O O . SER A 1 332 ? -0.616 35.126 31.315 1.00 39.10 1188 SER A O 1
ATOM 2419 N N . LEU A 1 333 ? 0.243 35.519 29.284 1.00 39.55 1189 LEU A N 1
ATOM 2420 C CA . LEU A 1 333 ? 1.550 35.988 29.831 1.00 43.99 1189 LEU A CA 1
ATOM 2421 C C . LEU A 1 333 ? 1.730 37.408 29.404 1.00 43.11 1189 LEU A C 1
ATOM 2422 O O . LEU A 1 333 ? 1.619 37.679 28.188 1.00 39.02 1189 LEU A O 1
ATOM 2427 N N . ASP A 1 334 ? 2.010 38.306 30.347 1.00 45.92 1190 ASP A N 1
ATOM 2428 C CA . ASP A 1 334 ? 2.313 39.711 29.926 1.00 55.27 1190 ASP A CA 1
ATOM 2429 C C . ASP A 1 334 ? 3.487 40.306 30.697 1.00 54.03 1190 ASP A C 1
ATOM 2430 O O . ASP A 1 334 ? 3.531 40.174 31.927 1.00 55.66 1190 ASP A O 1
ATOM 2435 N N . PHE A 1 335 ? 4.435 40.894 29.955 1.00 49.32 1191 PHE A N 1
ATOM 2436 C CA . PHE A 1 335 ? 5.691 41.442 30.517 1.00 56.51 1191 PHE A CA 1
ATOM 2437 C C . PHE A 1 335 ? 5.681 42.971 30.655 1.00 65.68 1191 PHE A C 1
ATOM 2438 O O . PHE A 1 335 ? 5.151 43.687 29.790 1.00 65.68 1191 PHE A O 1
ATOM 2446 N N . TRP A 1 336 ? 6.190 43.445 31.794 1.00 81.78 1192 TRP A N 1
ATOM 2447 C CA . TRP A 1 336 ? 6.226 44.883 32.106 1.00 106.81 1192 TRP A CA 1
ATOM 2448 C C . TRP A 1 336 ? 7.282 45.266 33.181 1.00 106.41 1192 TRP A C 1
ATOM 2449 O O . TRP A 1 336 ? 7.532 44.508 34.127 1.00 105.90 1192 TRP A O 1
ATOM 2460 N N . ASN A 1 337 ? 7.887 46.446 32.998 1.00 111.96 1193 ASN A N 1
ATOM 2461 C CA . ASN A 1 337 ? 9.020 46.923 33.802 1.00 114.60 1193 ASN A CA 1
ATOM 2462 C C . ASN A 1 337 ? 8.959 48.432 34.016 1.00 99.69 1193 ASN A C 1
ATOM 2463 O O . ASN A 1 337 ? 8.291 48.898 34.926 1.00 88.74 1193 ASN A O 1
#